Protein AF-H2Z6I9-F1 (afdb_monomer_lite)

Foldseek 3Di:
DPDDQLLPDFDFQAFQAPPDGDTDRDLVVLLVVLVVVLVVQVVVCVVPPPQKGAGRGPLGGDIDNDSLQNSLLSLVLSVLSRQQSSLVSLCVVVVNDADPDDAPQSVDDRDPAFDAAQAVPGGDTHSHLVVSLVVLLCCLQVFDWDADPVRQIARAGRRPPDPDFDDDPNDTHHHRDSVVSSVVSCVVSVDFNHANNGRSDTHNDSD

InterPro domains:
  IPR013087 Zinc finger C2H2-type [PS00028] (55-77)
  IPR013087 Zinc finger C2H2-type [PS00028] (117-139)
  IPR013087 Zinc finger C2H2-type [PS50157] (53-85)
  IPR013087 Zinc finger C2H2-type [SM00355] (13-37)
  IPR013087 Zinc finger C2H2-type [SM00355] (53-77)
  IPR013087 Zinc finger C2H2-type [SM00355] (115-139)
  IPR013087 Zinc finger C2H2-type [SM00355] (155-188)
  IPR036236 Zinc finger C2H2 superfamily [SSF57667] (179-205)
  IPR051574 Zinc finger E-box-binding homeobox [PTHR24391] (54-204)

pLDDT: mean 90.13, std 9.56, range [42.16, 98.44]

Organism: Ciona savignyi (NCBI:txid51511)

Radius of gyration: 20.16 Å; chains: 1; bounding box: 50×42×64 Å

Secondary structure (DSSP, 8-state):
-PPPPGGGSPP-EE--BTT---EES-HHHHHHHHHHHHHHHHHHHHHHSTT-EE--BTT---EESSHHHHHHHHHHHHHHHHHHHHHHHHHHHHT-----S-S-TT------S-EE--BTT---EESSHHHHHHHHHHHHHHPPPEE-TTS-EE----BTT----EESSS-EE--SSHHHHHHHHHHHH----EE-TTT--EESS--

Structure (mmCIF, N/CA/C/O backbone):
data_AF-H2Z6I9-F1
#
_entry.id   AF-H2Z6I9-F1
#
loop_
_atom_site.group_PDB
_atom_site.id
_atom_site.type_symbol
_atom_site.label_atom_id
_atom_site.label_alt_id
_atom_site.label_comp_id
_atom_site.label_asym_id
_atom_site.label_entity_id
_atom_site.label_seq_id
_atom_site.pdbx_PDB_ins_code
_atom_site.Cartn_x
_atom_site.Cartn_y
_atom_site.Cartn_z
_atom_site.occupancy
_atom_site.B_iso_or_equiv
_atom_site.auth_seq_id
_atom_site.auth_comp_id
_atom_site.auth_asym_id
_atom_site.auth_atom_id
_atom_site.pdbx_PDB_model_num
ATOM 1 N N . MET A 1 1 ? -0.478 24.095 -17.038 1.00 42.16 1 MET A N 1
ATOM 2 C CA . MET A 1 1 ? 0.026 23.801 -15.675 1.00 42.16 1 MET A CA 1
ATOM 3 C C . MET A 1 1 ? 0.269 22.293 -15.575 1.00 42.16 1 MET A C 1
ATOM 5 O O . MET A 1 1 ? -0.667 21.543 -15.824 1.00 42.16 1 MET A O 1
ATOM 9 N N . LYS A 1 2 ? 1.500 21.812 -15.334 1.00 47.19 2 LYS A N 1
ATOM 10 C CA . LYS A 1 2 ? 1.760 20.361 -15.206 1.00 47.19 2 LYS A CA 1
ATOM 11 C C . LYS A 1 2 ? 1.063 19.849 -13.939 1.00 47.19 2 LYS A C 1
ATOM 13 O O . LYS A 1 2 ? 1.329 20.373 -12.860 1.00 47.19 2 LYS A O 1
ATOM 18 N N . ARG A 1 3 ? 0.164 18.866 -14.064 1.00 61.22 3 ARG A N 1
ATOM 19 C CA . ARG A 1 3 ? -0.509 18.252 -12.909 1.00 61.22 3 ARG A CA 1
ATOM 20 C C . ARG A 1 3 ? 0.550 17.584 -12.026 1.00 61.22 3 ARG A C 1
ATOM 22 O O . ARG A 1 3 ? 1.270 16.704 -12.495 1.00 61.22 3 ARG A O 1
ATOM 29 N N . LYS A 1 4 ? 0.689 18.031 -10.774 1.00 64.56 4 LYS A N 1
ATOM 30 C CA . LYS A 1 4 ? 1.566 17.377 -9.791 1.00 64.56 4 LYS A CA 1
ATOM 31 C C . LYS A 1 4 ? 0.975 16.008 -9.454 1.00 64.56 4 LYS A C 1
ATOM 33 O O . LYS A 1 4 ? -0.231 15.897 -9.262 1.00 64.56 4 LYS A O 1
ATOM 38 N N . CYS A 1 5 ? 1.813 14.974 -9.389 1.00 83.38 5 CYS A N 1
ATOM 39 C CA . CYS A 1 5 ? 1.368 13.645 -8.973 1.00 83.38 5 CYS A CA 1
ATOM 40 C C . CYS A 1 5 ? 0.731 13.729 -7.578 1.00 83.38 5 CYS A C 1
ATOM 42 O O . CYS A 1 5 ? 1.340 14.278 -6.660 1.00 83.38 5 CYS A O 1
ATOM 44 N N . VAL A 1 6 ? -0.470 13.165 -7.416 1.00 87.00 6 VAL A N 1
ATOM 45 C CA . VAL A 1 6 ? -1.218 13.180 -6.144 1.00 87.00 6 VAL A CA 1
ATOM 46 C C . VAL A 1 6 ? -0.429 12.590 -4.975 1.00 87.00 6 VAL A C 1
ATOM 48 O O . VAL A 1 6 ? -0.589 13.032 -3.845 1.00 87.00 6 VAL A O 1
ATOM 51 N N . LYS 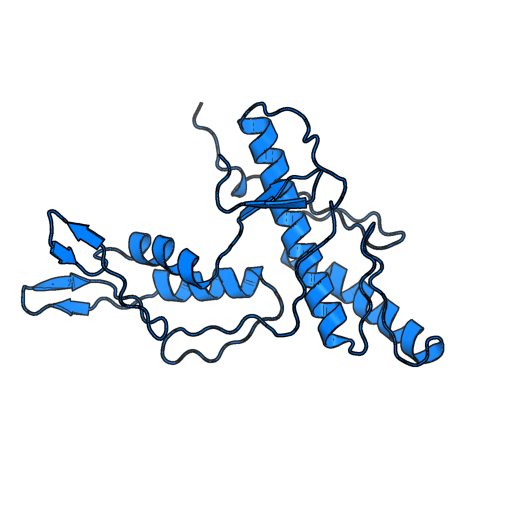A 1 7 ? 0.490 11.658 -5.251 1.00 86.00 7 LYS A N 1
ATOM 52 C CA . LYS A 1 7 ? 1.358 11.039 -4.241 1.00 86.00 7 LYS A CA 1
ATOM 53 C C . LYS A 1 7 ? 2.425 11.984 -3.669 1.00 86.00 7 LYS A C 1
ATOM 55 O O . LYS A 1 7 ? 3.031 11.644 -2.666 1.00 86.00 7 LYS A O 1
ATOM 60 N N . PHE A 1 8 ? 2.663 13.140 -4.297 1.00 88.38 8 PHE A N 1
ATOM 61 C CA . PHE A 1 8 ? 3.563 14.184 -3.784 1.00 88.38 8 PHE A CA 1
ATOM 62 C C . PHE A 1 8 ? 2.830 15.280 -3.005 1.00 88.38 8 PHE A C 1
ATOM 64 O O . PHE A 1 8 ? 3.449 16.261 -2.599 1.00 88.38 8 PHE A O 1
ATOM 71 N N . GLN A 1 9 ? 1.510 15.174 -2.850 1.00 91.62 9 GLN A N 1
ATOM 72 C CA . GLN A 1 9 ? 0.769 16.091 -1.994 1.00 91.62 9 GLN A CA 1
ATOM 73 C C . GLN A 1 9 ? 0.904 15.661 -0.531 1.00 91.62 9 GLN A C 1
ATOM 75 O O . GLN A 1 9 ? 1.034 14.470 -0.250 1.00 91.62 9 GLN A O 1
ATOM 80 N N . ALA A 1 10 ? 0.849 16.634 0.383 1.00 93.94 10 ALA A N 1
ATOM 81 C CA . ALA A 1 10 ? 0.884 16.378 1.819 1.00 93.94 10 ALA A CA 1
ATOM 82 C C . ALA A 1 10 ? -0.207 15.373 2.218 1.00 93.94 10 ALA A C 1
ATOM 84 O O . ALA A 1 10 ? -1.331 15.420 1.696 1.00 93.94 10 ALA A O 1
ATOM 85 N N . LEU A 1 11 ? 0.129 14.447 3.114 1.00 96.44 11 LEU A N 1
ATOM 86 C CA . LEU A 1 11 ? -0.824 13.458 3.597 1.00 96.44 11 LEU A CA 1
ATOM 87 C C . LEU A 1 11 ? -1.784 14.094 4.607 1.00 96.44 11 LEU A C 1
ATOM 89 O O . LEU A 1 11 ? -1.429 15.018 5.334 1.00 96.44 11 LEU A O 1
ATOM 93 N N . LYS A 1 12 ? -3.018 13.587 4.641 1.00 97.56 12 LYS A N 1
ATOM 94 C CA . LYS A 1 12 ? -3.976 13.838 5.722 1.00 97.56 12 LYS A CA 1
ATOM 95 C C . LYS A 1 12 ? -4.554 12.504 6.173 1.00 97.56 12 LYS A C 1
ATOM 97 O O . LYS A 1 12 ? -5.552 12.024 5.635 1.00 97.56 12 LYS A O 1
ATOM 102 N N . LEU A 1 13 ? -3.872 11.885 7.126 1.00 98.19 13 LEU A N 1
ATOM 103 C CA . LEU A 1 13 ? -4.149 10.553 7.645 1.00 98.19 13 LEU A CA 1
ATOM 104 C C . LEU A 1 13 ? -5.040 10.676 8.877 1.00 98.19 13 LEU A C 1
ATOM 106 O O . LEU A 1 13 ? -4.569 10.884 9.993 1.00 98.19 13 LEU A O 1
ATOM 110 N N . ARG A 1 14 ? -6.355 10.610 8.661 1.00 98.00 14 ARG A N 1
ATOM 111 C CA . ARG A 1 14 ? -7.339 10.649 9.744 1.00 98.00 14 ARG A CA 1
ATOM 112 C C . ARG A 1 14 ? -7.444 9.275 10.396 1.00 98.00 14 ARG A C 1
ATOM 114 O O . ARG A 1 14 ? -7.814 8.313 9.728 1.00 98.00 14 ARG A O 1
ATOM 121 N N . CYS A 1 15 ? -7.175 9.209 11.695 1.00 98.25 15 CYS A N 1
ATOM 122 C CA . CYS A 1 15 ? -7.478 8.026 12.484 1.00 98.25 15 CYS A CA 1
ATOM 123 C C . CYS A 1 15 ? -8.998 7.886 12.639 1.00 98.25 15 CYS A C 1
ATOM 125 O O . CYS A 1 15 ? -9.696 8.869 12.895 1.00 98.25 15 CYS A O 1
ATOM 127 N N . GLU A 1 16 ? -9.507 6.668 12.472 1.00 97.25 16 GLU A N 1
ATOM 128 C CA . GLU A 1 16 ? -10.919 6.346 12.708 1.00 97.25 16 GLU A CA 1
ATOM 129 C C . GLU A 1 16 ? -11.083 5.286 13.800 1.00 97.25 16 GLU A C 1
ATOM 131 O O . GLU A 1 16 ? -12.113 4.620 13.874 1.00 97.25 16 GLU A O 1
ATOM 136 N N . TRP A 1 17 ? -10.064 5.113 14.642 1.00 97.44 17 TRP A N 1
ATOM 137 C CA . TRP A 1 17 ? -10.195 4.343 15.871 1.00 97.44 17 TRP A CA 1
ATOM 138 C C . TRP A 1 17 ? -11.194 5.023 16.815 1.00 97.44 17 TRP A C 1
ATOM 140 O O . TRP A 1 17 ? -11.260 6.254 16.876 1.00 97.44 17 TRP A O 1
ATOM 150 N N . GLU A 1 18 ? -11.962 4.230 17.556 1.00 94.88 18 GLU A N 1
ATOM 151 C CA . GLU A 1 18 ? -12.984 4.690 18.496 1.00 94.88 18 GLU A CA 1
ATOM 152 C C . GLU A 1 18 ? -12.487 5.839 19.397 1.00 94.88 18 GLU A C 1
ATOM 154 O O . GLU A 1 18 ? -11.427 5.772 20.025 1.00 94.88 18 GLU A O 1
ATOM 159 N N . HIS A 1 19 ? -13.260 6.931 19.413 1.00 94.06 19 HIS A N 1
ATOM 160 C CA . HIS A 1 19 ? -12.977 8.182 20.131 1.00 94.06 19 HIS A CA 1
ATOM 161 C C . HIS A 1 19 ? -11.648 8.882 19.779 1.00 94.06 19 HIS A C 1
ATOM 163 O O . HIS A 1 19 ? -11.248 9.821 20.468 1.00 94.06 19 HIS A O 1
ATOM 169 N N . CYS A 1 20 ? -10.972 8.493 18.697 1.00 97.69 20 CYS A N 1
ATOM 170 C CA . CYS A 1 20 ? -9.771 9.167 18.225 1.00 97.69 20 CYS A CA 1
ATOM 171 C C . CYS A 1 20 ? -10.105 10.277 17.216 1.00 97.69 20 CYS A C 1
ATOM 173 O O . CYS A 1 20 ? -10.905 10.093 16.300 1.00 97.69 20 CYS A O 1
ATOM 175 N N . GLN A 1 21 ? -9.472 11.443 17.370 1.00 96.69 21 GLN A N 1
ATOM 176 C CA . GLN A 1 21 ? -9.635 12.599 16.473 1.00 96.69 21 GLN A CA 1
ATOM 177 C C . GLN A 1 21 ? -8.325 13.009 15.786 1.00 96.69 21 GLN A C 1
ATOM 179 O O . GLN A 1 21 ? -8.263 14.047 15.128 1.00 96.69 21 GLN A O 1
ATOM 184 N N . SER A 1 22 ? -7.269 12.211 15.941 1.00 98.19 22 SER A N 1
ATOM 185 C CA . SER A 1 22 ? -5.947 12.535 15.422 1.00 98.19 22 SER A CA 1
ATOM 186 C C . SER A 1 22 ? -5.929 12.535 13.890 1.00 98.19 22 SER A C 1
ATOM 188 O O . SER A 1 22 ? -6.483 11.649 13.232 1.00 98.19 22 SER A O 1
ATOM 190 N N . ILE A 1 23 ? -5.260 13.539 13.326 1.00 98.38 23 ILE A N 1
ATOM 191 C CA . ILE A 1 23 ? -4.946 13.640 11.903 1.00 98.38 23 ILE A CA 1
ATOM 192 C C . ILE A 1 23 ? -3.443 13.870 11.808 1.00 98.38 23 ILE A C 1
ATOM 194 O O . ILE A 1 23 ? -2.945 14.838 12.379 1.00 98.38 23 ILE A O 1
ATOM 198 N N . LEU A 1 24 ? -2.740 12.983 11.110 1.00 98.38 24 LEU A N 1
ATOM 199 C CA . LEU A 1 24 ? -1.289 13.049 10.922 1.00 98.38 24 LEU A CA 1
ATOM 200 C C . LEU A 1 24 ? -0.944 13.232 9.441 1.00 98.38 24 LEU A C 1
ATOM 202 O O . LEU A 1 24 ? -1.755 12.932 8.563 1.00 98.38 24 LEU A O 1
ATOM 206 N N . ASP A 1 25 ? 0.249 13.737 9.156 1.00 97.19 25 ASP A N 1
ATOM 207 C CA . ASP A 1 25 ? 0.755 13.995 7.803 1.00 97.19 25 ASP A CA 1
ATOM 208 C C . ASP A 1 25 ? 2.015 13.181 7.451 1.00 97.19 25 ASP A C 1
ATOM 210 O O . ASP A 1 25 ? 2.453 13.201 6.299 1.00 97.19 25 ASP A O 1
ATOM 214 N N . ASP A 1 26 ? 2.529 12.398 8.402 1.00 96.38 26 ASP A N 1
ATOM 215 C CA . ASP A 1 26 ? 3.619 11.440 8.227 1.00 96.38 26 ASP A CA 1
ATOM 216 C C . ASP A 1 26 ? 3.148 9.996 8.466 1.00 96.38 26 ASP A C 1
ATOM 218 O O . ASP A 1 26 ? 2.338 9.726 9.355 1.00 96.38 26 ASP A O 1
ATOM 222 N N . LEU A 1 27 ? 3.659 9.052 7.667 1.00 95.81 27 LEU A N 1
ATOM 223 C CA . LEU A 1 27 ? 3.282 7.639 7.777 1.00 95.81 27 LEU A CA 1
ATOM 224 C C . LEU A 1 27 ? 3.915 6.947 8.978 1.00 95.81 27 LEU A C 1
ATOM 226 O O . LEU A 1 27 ? 3.235 6.144 9.609 1.00 95.81 27 LEU A O 1
ATOM 230 N N . GLY A 1 28 ? 5.176 7.247 9.296 1.00 97.00 28 GLY A N 1
ATOM 231 C CA . GLY A 1 28 ? 5.866 6.654 10.440 1.00 97.00 28 GLY A CA 1
ATOM 232 C C . GLY A 1 28 ? 5.157 7.017 11.740 1.00 97.00 28 GLY A C 1
ATOM 233 O O . GLY A 1 28 ? 4.693 6.135 12.460 1.00 97.00 28 GLY A O 1
ATOM 234 N N . SER A 1 29 ? 4.932 8.316 11.960 1.00 98.06 29 SER A N 1
ATOM 235 C CA . SER A 1 29 ? 4.162 8.810 13.107 1.00 98.06 29 SER A CA 1
ATOM 236 C C . SER A 1 29 ? 2.734 8.257 13.140 1.00 98.06 29 SER A C 1
ATOM 238 O O . SER A 1 29 ? 2.184 8.020 14.215 1.00 98.06 29 SER A O 1
ATOM 240 N N . PHE A 1 30 ? 2.105 8.034 11.979 1.00 98.44 30 PHE A N 1
ATOM 241 C CA . PHE A 1 30 ? 0.773 7.431 11.933 1.00 98.44 30 PHE A CA 1
ATOM 242 C C . PHE A 1 30 ? 0.790 5.963 12.365 1.00 98.44 30 PHE A C 1
ATOM 244 O O . PHE A 1 30 ? -0.049 5.575 13.172 1.00 98.44 30 PHE A O 1
ATOM 251 N N . TYR A 1 31 ? 1.742 5.155 11.894 1.00 98.25 31 TYR A N 1
ATOM 252 C CA . TYR A 1 31 ? 1.865 3.760 12.323 1.00 98.25 31 TYR A CA 1
ATOM 253 C C . TYR A 1 31 ? 2.203 3.645 13.815 1.00 98.25 31 TYR A C 1
ATOM 255 O O . TYR A 1 31 ? 1.556 2.865 14.510 1.00 98.25 31 TYR A O 1
ATOM 263 N N . GLU A 1 32 ? 3.101 4.480 14.342 1.00 98.19 32 GLU A N 1
ATOM 264 C CA . GLU A 1 32 ? 3.376 4.562 15.786 1.00 98.19 32 GLU A CA 1
ATOM 265 C C . GLU A 1 32 ? 2.117 4.924 16.592 1.00 98.19 32 GLU A C 1
ATOM 267 O O . GLU A 1 32 ? 1.808 4.301 17.614 1.00 98.19 32 GLU A O 1
ATOM 272 N N . HIS A 1 33 ? 1.335 5.891 16.102 1.00 98.19 33 HIS A N 1
ATOM 273 C CA . HIS A 1 33 ? 0.051 6.255 16.696 1.00 98.19 33 HIS A CA 1
ATOM 274 C C . HIS A 1 33 ? -0.922 5.067 16.732 1.00 98.19 33 HIS A C 1
ATOM 276 O O . HIS A 1 33 ? -1.564 4.830 17.757 1.00 98.19 33 HIS A O 1
ATOM 282 N N . LEU A 1 34 ? -1.024 4.294 15.650 1.00 97.81 34 LEU A N 1
ATOM 283 C CA . LEU A 1 34 ? -1.864 3.097 15.601 1.00 97.81 34 LEU A CA 1
ATOM 284 C C . LEU A 1 34 ? -1.406 2.027 16.597 1.00 97.81 34 LEU A C 1
ATOM 286 O O . LEU A 1 34 ? -2.227 1.476 17.332 1.00 97.81 34 LEU A O 1
ATOM 290 N N . THR A 1 35 ? -0.102 1.795 16.699 1.00 97.19 35 THR A N 1
ATOM 291 C CA . THR A 1 35 ? 0.482 0.865 17.671 1.00 97.19 35 THR A CA 1
ATOM 292 C C . THR A 1 35 ? 0.131 1.244 19.115 1.00 97.19 35 THR A C 1
ATOM 294 O O . THR A 1 35 ? -0.138 0.370 19.940 1.00 97.19 35 THR A O 1
ATOM 297 N N . SER A 1 36 ? 0.028 2.540 19.428 1.00 96.75 36 SER A N 1
ATOM 298 C CA . SER A 1 36 ? -0.407 2.994 20.758 1.00 96.75 36 SER A CA 1
ATOM 299 C C . SER A 1 36 ? -1.847 2.579 21.105 1.00 96.75 36 SER A C 1
ATOM 301 O O . SER A 1 36 ? -2.138 2.250 22.259 1.00 96.75 36 SER A O 1
ATOM 303 N N . HIS A 1 37 ? -2.755 2.538 20.118 1.00 96.00 37 HIS A N 1
ATOM 304 C CA . HIS A 1 37 ? -4.121 2.041 20.324 1.00 96.00 37 HIS A CA 1
ATOM 305 C C . HIS A 1 37 ? -4.134 0.542 20.573 1.00 96.00 37 HIS A C 1
ATOM 307 O O . HIS A 1 37 ? -4.861 0.092 21.457 1.00 96.00 37 HIS A O 1
ATOM 313 N N . TYR A 1 38 ? -3.309 -0.208 19.841 1.00 94.94 38 TYR A N 1
ATOM 314 C CA . TYR A 1 38 ? -3.154 -1.644 20.046 1.00 94.94 38 TYR A CA 1
ATOM 315 C C . TYR A 1 38 ? -2.734 -1.965 21.485 1.00 94.94 38 TYR A C 1
ATOM 317 O O . TYR A 1 38 ? -3.464 -2.678 22.166 1.00 94.94 38 TYR A O 1
ATOM 325 N N . TYR A 1 39 ? -1.639 -1.381 21.984 1.00 93.00 39 TYR A N 1
ATOM 326 C CA . TYR A 1 39 ? -1.151 -1.683 23.336 1.00 93.00 39 TYR A CA 1
ATOM 327 C C . TYR A 1 39 ? -2.154 -1.308 24.428 1.00 93.00 39 TYR A C 1
ATOM 329 O O . TYR A 1 39 ? -2.348 -2.055 25.386 1.00 93.00 39 TYR A O 1
ATOM 337 N N . ARG A 1 40 ? -2.843 -0.171 24.271 1.00 91.19 40 ARG A N 1
ATOM 338 C CA . ARG A 1 40 ? -3.888 0.241 25.214 1.00 91.19 40 ARG A CA 1
ATOM 339 C C . ARG A 1 40 ? -5.099 -0.693 25.178 1.00 91.19 40 ARG A C 1
ATOM 341 O O . ARG A 1 40 ? -5.679 -0.965 26.221 1.00 91.19 40 ARG A O 1
ATOM 348 N N . HIS A 1 41 ? -5.484 -1.178 23.999 1.00 88.75 41 HIS A N 1
ATOM 349 C CA . HIS A 1 41 ? -6.612 -2.093 23.840 1.00 88.75 41 HIS A CA 1
ATOM 350 C C . HIS A 1 41 ? -6.290 -3.512 24.325 1.00 88.75 41 HIS A C 1
ATOM 352 O O . HIS A 1 41 ? -7.109 -4.116 25.010 1.00 88.75 41 HIS A O 1
ATOM 358 N N . GLU A 1 42 ? -5.102 -4.032 24.009 1.00 82.06 42 GLU A N 1
ATOM 359 C CA . GLU A 1 42 ? -4.637 -5.344 24.467 1.00 82.06 42 GLU A CA 1
ATOM 360 C C . GLU A 1 42 ? -4.574 -5.406 25.996 1.00 82.06 42 GLU A C 1
ATOM 362 O O . GLU A 1 42 ? -5.131 -6.336 26.575 1.00 82.06 42 GLU A O 1
ATOM 367 N N . GLY A 1 43 ? -4.006 -4.379 26.646 1.00 77.62 43 GLY A N 1
ATOM 368 C CA . GLY A 1 43 ? -3.947 -4.306 28.109 1.00 77.62 43 GLY A CA 1
ATOM 369 C C . GLY A 1 43 ? -5.325 -4.355 28.782 1.00 77.62 43 GLY A C 1
ATOM 370 O O . GLY A 1 43 ? -5.484 -4.998 29.812 1.00 77.62 43 GLY A O 1
ATOM 371 N N . ILE A 1 44 ? -6.349 -3.748 28.170 1.00 71.69 44 ILE A N 1
ATOM 372 C CA . ILE A 1 44 ? -7.734 -3.807 28.671 1.00 71.69 44 ILE A CA 1
ATOM 373 C C . ILE A 1 44 ? -8.363 -5.183 28.398 1.00 71.69 44 ILE A C 1
ATOM 375 O O . ILE A 1 44 ? -9.075 -5.743 29.233 1.00 71.69 44 ILE A O 1
ATOM 379 N N . ALA A 1 45 ? -8.130 -5.751 27.216 1.00 69.38 45 ALA A N 1
ATOM 380 C CA . ALA A 1 45 ? -8.765 -6.996 26.801 1.00 69.38 45 ALA A CA 1
ATOM 381 C C . ALA A 1 45 ? -8.310 -8.209 27.622 1.00 69.38 45 ALA A C 1
ATOM 383 O O . ALA A 1 45 ? -9.142 -9.082 27.902 1.00 69.38 45 ALA A O 1
ATOM 384 N N . THR A 1 46 ? -7.039 -8.240 28.044 1.00 62.72 46 THR A N 1
ATOM 385 C CA . THR A 1 46 ? -6.495 -9.270 28.944 1.00 62.72 46 THR A CA 1
ATOM 386 C C . THR A 1 46 ? -7.177 -9.294 30.310 1.00 62.72 46 THR A C 1
ATOM 388 O O . THR A 1 46 ? -7.201 -10.340 30.950 1.00 62.72 46 THR A O 1
ATOM 391 N N . GLU A 1 47 ? -7.776 -8.181 30.740 1.00 62.12 47 GLU A N 1
ATOM 392 C CA . GLU A 1 47 ? -8.467 -8.081 32.029 1.00 62.12 47 GLU A CA 1
ATOM 393 C C . GLU A 1 47 ? -9.953 -8.486 31.948 1.00 62.12 47 GLU A C 1
ATOM 395 O O . GLU A 1 47 ? -10.506 -8.957 32.940 1.00 62.12 47 GLU A O 1
ATOM 400 N N . VAL A 1 48 ? -10.613 -8.329 30.787 1.00 60.94 48 VAL A N 1
ATOM 401 C CA . VAL A 1 48 ? -12.095 -8.321 30.709 1.00 60.94 48 VAL A CA 1
ATOM 402 C C . VAL A 1 48 ? -12.713 -9.364 29.763 1.00 60.94 48 VAL A C 1
ATOM 404 O O . VAL A 1 48 ? -13.823 -9.828 30.012 1.00 60.94 48 VAL A O 1
ATOM 407 N N . THR A 1 49 ? -12.055 -9.747 28.663 1.00 58.84 49 THR A N 1
ATOM 408 C CA . THR A 1 49 ? -12.765 -10.326 27.488 1.00 58.84 49 THR A CA 1
ATOM 409 C C . THR A 1 49 ? -12.484 -11.799 27.185 1.00 58.84 49 THR A C 1
ATOM 411 O O . THR A 1 49 ? -12.890 -12.303 26.139 1.00 58.84 49 THR A O 1
ATOM 414 N N . GLY A 1 50 ? -11.789 -12.522 28.068 1.00 61.38 50 GLY A N 1
ATOM 415 C CA . GLY A 1 50 ? -11.502 -13.946 27.845 1.00 61.38 50 GLY A CA 1
ATOM 416 C C . GLY A 1 50 ? -10.641 -14.227 26.601 1.00 61.38 50 GLY A C 1
ATOM 417 O O . GLY A 1 50 ? -10.689 -15.332 26.067 1.00 61.38 50 GLY A O 1
ATOM 418 N N . GLY A 1 51 ? -9.866 -13.239 26.132 1.00 71.69 51 GLY A N 1
ATOM 419 C CA . GLY A 1 51 ? -8.851 -13.400 25.083 1.00 71.69 51 GLY A CA 1
ATOM 420 C C . GLY A 1 51 ? -9.266 -13.027 23.653 1.00 71.69 51 GLY A C 1
ATOM 421 O O . GLY A 1 51 ? -8.452 -13.184 22.745 1.00 71.69 51 GLY A O 1
ATOM 422 N N . GLN A 1 52 ? -10.487 -12.527 23.418 1.00 84.69 52 GLN A N 1
ATOM 423 C CA . GLN A 1 52 ? -10.888 -12.021 22.095 1.00 84.69 52 GLN A CA 1
ATOM 424 C C . GLN A 1 52 ? -10.658 -10.510 21.960 1.00 84.69 52 GLN A C 1
ATOM 426 O O . GLN A 1 52 ? -11.057 -9.717 22.806 1.00 84.69 52 GLN A O 1
ATOM 431 N N . LEU A 1 53 ? -10.055 -10.103 20.846 1.00 88.62 53 LEU A N 1
ATOM 432 C CA . LEU A 1 53 ? -9.669 -8.731 20.538 1.00 88.62 53 LEU A CA 1
ATOM 433 C C . LEU A 1 53 ? -10.461 -8.215 19.330 1.00 88.62 53 LEU A C 1
ATOM 435 O O . LEU A 1 53 ? -10.163 -8.564 18.189 1.00 88.62 53 LEU A O 1
ATOM 439 N N . ALA A 1 54 ? -11.469 -7.374 19.566 1.00 92.31 54 ALA A N 1
ATOM 440 C CA . ALA A 1 54 ? -12.225 -6.724 18.495 1.00 92.31 54 ALA A CA 1
ATOM 441 C C . ALA A 1 54 ? -11.482 -5.498 17.941 1.00 92.31 54 ALA A C 1
ATOM 443 O O . ALA A 1 54 ? -10.953 -4.690 18.705 1.00 92.31 54 ALA A O 1
ATOM 444 N N . CYS A 1 55 ? -11.482 -5.319 16.619 1.00 94.12 55 CYS A N 1
ATOM 445 C CA . CYS A 1 55 ? -11.052 -4.060 16.017 1.00 94.12 55 CYS A CA 1
ATOM 446 C C . CYS A 1 55 ? -12.040 -2.939 16.382 1.00 94.12 55 CYS A C 1
ATOM 448 O O . CYS A 1 55 ? -13.253 -3.132 16.330 1.00 94.12 55 CYS A O 1
ATOM 450 N N . LYS A 1 56 ? -11.522 -1.760 16.750 1.00 95.50 56 LYS A N 1
ATOM 451 C CA . LYS A 1 56 ? -12.323 -0.566 17.085 1.00 95.50 56 LYS A CA 1
ATOM 452 C C . LYS A 1 56 ? -12.262 0.512 16.005 1.00 95.50 56 LYS A C 1
ATOM 454 O O . LYS A 1 56 ? -12.568 1.674 16.263 1.00 95.50 56 LYS A O 1
ATOM 459 N N . TRP A 1 57 ? -11.812 0.154 14.806 1.00 96.88 57 TRP A N 1
ATOM 460 C CA . TRP A 1 57 ? -11.867 1.052 13.661 1.00 96.88 57 TRP A CA 1
ATOM 461 C C . TRP A 1 57 ? -13.321 1.245 13.227 1.00 96.88 57 TRP A C 1
ATOM 463 O O . TRP A 1 57 ? -14.088 0.284 13.189 1.00 96.88 57 TRP A O 1
ATOM 473 N N . ASN A 1 58 ? -13.705 2.474 12.886 1.00 94.81 58 ASN A N 1
ATOM 474 C CA . ASN A 1 58 ? -15.066 2.799 12.467 1.00 94.81 58 ASN A CA 1
ATOM 475 C C . ASN A 1 58 ? -15.551 1.852 11.353 1.00 94.81 58 ASN A C 1
ATOM 477 O O . ASN A 1 58 ? -14.839 1.651 10.371 1.00 94.81 58 ASN A O 1
ATOM 481 N N . GLU A 1 59 ? -16.757 1.296 11.487 1.00 91.69 59 GLU A N 1
ATOM 482 C CA . GLU A 1 59 ? -17.360 0.345 10.529 1.00 91.69 59 GLU A CA 1
ATOM 483 C C . GLU A 1 59 ? -16.560 -0.958 10.297 1.00 91.69 59 GLU A C 1
ATOM 485 O O . GLU A 1 59 ? -16.837 -1.689 9.346 1.00 91.69 59 GLU A O 1
ATOM 490 N N . CYS A 1 60 ? -15.585 -1.284 11.153 1.00 93.50 60 CYS A N 1
ATOM 491 C CA . CYS A 1 60 ? -14.908 -2.578 11.144 1.00 93.50 60 CYS A CA 1
ATOM 492 C C . CYS A 1 60 ? -15.490 -3.491 12.230 1.00 93.50 60 CYS A C 1
ATOM 494 O O . CYS A 1 60 ? -15.635 -3.090 13.381 1.00 93.50 60 CYS A O 1
ATOM 496 N N . THR A 1 61 ? -15.817 -4.730 11.866 1.00 91.69 61 THR A N 1
ATOM 497 C CA . THR A 1 61 ? -16.448 -5.717 12.764 1.00 91.69 61 THR A CA 1
ATOM 498 C C . THR A 1 61 ? -15.572 -6.945 13.017 1.00 91.69 61 THR A C 1
ATOM 500 O O . THR A 1 61 ? -16.028 -7.930 13.596 1.00 91.69 61 THR A O 1
ATOM 503 N N . VAL A 1 62 ? -14.312 -6.911 12.576 1.00 92.12 62 VAL A N 1
ATOM 504 C CA . VAL A 1 62 ? -13.404 -8.059 12.657 1.00 92.12 62 VAL A CA 1
ATOM 505 C C . VAL A 1 62 ? -12.933 -8.280 14.096 1.00 92.12 62 VAL A C 1
ATOM 507 O O . VAL A 1 62 ? -12.610 -7.335 14.820 1.00 92.12 62 VAL A O 1
ATOM 510 N N . MET A 1 63 ? -12.865 -9.549 14.496 1.00 91.75 63 MET A N 1
ATOM 511 C CA . MET A 1 63 ? -12.382 -9.993 15.802 1.00 91.75 63 MET A CA 1
ATOM 512 C C . MET A 1 63 ? -11.199 -10.943 15.643 1.00 91.75 63 MET A C 1
ATOM 514 O O . MET A 1 63 ? -11.116 -11.695 14.673 1.00 91.75 63 MET A O 1
ATOM 518 N N . PHE A 1 64 ? -10.303 -10.934 16.624 1.00 90.69 64 PHE A N 1
ATOM 519 C CA . PHE A 1 64 ? -9.076 -11.719 16.617 1.00 90.69 64 PHE A CA 1
ATOM 520 C C . PHE A 1 64 ? -8.914 -12.498 17.917 1.00 90.69 64 PHE A C 1
ATOM 522 O O . PHE A 1 64 ? -9.311 -12.047 18.985 1.00 90.69 64 PHE A O 1
ATOM 529 N N . THR A 1 65 ? -8.271 -13.657 17.829 1.00 86.44 65 THR A N 1
ATOM 530 C CA . THR A 1 65 ? -7.826 -14.450 18.988 1.00 86.44 65 THR A CA 1
ATOM 531 C C . THR A 1 65 ? -6.346 -14.238 19.311 1.00 86.44 65 THR A C 1
ATOM 533 O O . THR A 1 65 ? -5.839 -14.775 20.289 1.00 86.44 65 THR A O 1
ATOM 536 N N . ASN A 1 66 ? -5.635 -13.478 18.473 1.00 85.19 66 ASN A N 1
ATOM 537 C CA . ASN A 1 66 ? -4.205 -13.214 18.582 1.00 85.19 66 ASN A CA 1
ATOM 538 C C . ASN A 1 66 ? -3.943 -11.715 18.375 1.00 85.19 66 ASN A C 1
ATOM 540 O O . ASN A 1 66 ? -4.334 -11.157 17.344 1.00 85.19 66 ASN A O 1
ATOM 544 N N . GLY A 1 67 ? -3.253 -11.087 19.330 1.00 89.00 67 GLY A N 1
ATOM 545 C CA . GLY A 1 67 ? -2.885 -9.672 19.286 1.00 89.00 67 GLY A CA 1
ATOM 546 C C . GLY A 1 67 ? -2.055 -9.287 18.061 1.00 89.00 67 GLY A C 1
ATOM 547 O O . GLY A 1 67 ? -2.357 -8.286 17.413 1.00 89.00 67 GLY A O 1
ATOM 548 N N . ALA A 1 68 ? -1.120 -10.136 17.629 1.00 89.62 68 ALA A N 1
ATOM 549 C CA . ALA A 1 68 ? -0.319 -9.882 16.429 1.00 89.62 68 ALA A CA 1
ATOM 550 C C . ALA A 1 68 ? -1.185 -9.756 15.159 1.00 89.62 68 ALA A C 1
ATOM 552 O O . ALA A 1 68 ? -0.895 -8.948 14.275 1.00 89.62 68 ALA A O 1
ATOM 553 N N . ASN A 1 69 ? -2.289 -10.509 15.076 1.00 91.44 69 ASN A N 1
ATOM 554 C CA . ASN A 1 69 ? -3.221 -10.407 13.952 1.00 91.44 69 ASN A CA 1
ATOM 555 C C . ASN A 1 69 ? -4.026 -9.102 14.003 1.00 91.44 69 ASN A C 1
ATOM 557 O O . ASN A 1 69 ? -4.213 -8.479 12.958 1.00 91.44 69 ASN A O 1
ATOM 561 N N . LEU A 1 70 ? -4.444 -8.655 15.196 1.00 93.06 70 LEU A N 1
ATOM 562 C CA . LEU A 1 70 ? -5.087 -7.348 15.364 1.00 93.06 70 LEU A CA 1
ATOM 563 C C . LEU A 1 70 ? -4.132 -6.209 14.982 1.00 93.06 70 LEU A C 1
ATOM 565 O O . LEU A 1 70 ? -4.533 -5.303 14.254 1.00 93.06 70 LEU A O 1
ATOM 569 N N . LEU A 1 71 ? -2.880 -6.248 15.442 1.00 94.31 71 LEU A N 1
ATOM 570 C CA . LEU A 1 71 ? -1.902 -5.198 15.151 1.00 94.31 71 LEU A CA 1
ATOM 571 C C . LEU A 1 71 ? -1.648 -5.077 13.642 1.00 94.31 71 LEU A C 1
ATOM 573 O O . LEU A 1 71 ? -1.729 -3.988 13.077 1.00 94.31 71 LEU A O 1
ATOM 577 N N . ARG A 1 72 ? -1.444 -6.205 12.957 1.00 95.38 72 ARG A N 1
ATOM 578 C CA . ARG A 1 72 ? -1.289 -6.234 11.497 1.00 95.38 72 ARG A CA 1
ATOM 579 C C . ARG A 1 72 ? -2.535 -5.765 10.749 1.00 95.38 72 ARG A C 1
ATOM 581 O O . ARG A 1 72 ? -2.432 -5.027 9.770 1.00 95.38 72 ARG A O 1
ATOM 588 N N . HIS A 1 73 ? -3.720 -6.150 11.214 1.00 95.50 73 HIS A N 1
ATOM 589 C CA . HIS A 1 73 ? -4.978 -5.636 10.678 1.00 95.50 73 HIS A CA 1
ATOM 590 C C . HIS A 1 73 ? -5.077 -4.108 10.830 1.00 95.50 73 HIS A C 1
ATOM 592 O O . HIS A 1 73 ? -5.445 -3.409 9.884 1.00 95.50 73 HIS A O 1
ATOM 598 N N . LEU A 1 74 ? -4.672 -3.573 11.983 1.00 95.94 74 LEU A N 1
ATOM 599 C CA . LEU A 1 74 ? -4.648 -2.139 12.240 1.00 95.94 74 LEU A CA 1
ATOM 600 C C . LEU A 1 74 ? -3.648 -1.404 11.332 1.00 95.94 74 LEU A C 1
ATOM 602 O O . LEU A 1 74 ? -3.985 -0.361 10.773 1.00 95.94 74 LEU A O 1
ATOM 606 N N . TYR A 1 75 ? -2.464 -1.969 11.086 1.00 97.44 75 TYR A N 1
ATOM 607 C CA . TYR A 1 75 ? -1.532 -1.423 10.095 1.00 97.44 75 TYR A CA 1
ATOM 608 C C . TYR A 1 75 ? -2.137 -1.360 8.692 1.00 97.44 75 TYR A C 1
ATOM 610 O O . TYR A 1 75 ? -1.914 -0.393 7.960 1.00 97.44 75 TYR A O 1
ATOM 618 N N . PHE A 1 76 ? -2.976 -2.321 8.313 1.00 96.94 76 PHE A N 1
ATOM 619 C CA . PHE A 1 76 ? -3.652 -2.246 7.024 1.00 96.94 76 PHE A CA 1
ATOM 620 C C . PHE A 1 76 ? -4.733 -1.160 6.973 1.00 96.94 76 PHE A C 1
ATOM 622 O O . PHE A 1 76 ? -4.900 -0.537 5.925 1.00 96.94 76 PHE A O 1
ATOM 629 N N . HIS A 1 77 ? -5.406 -0.834 8.081 1.00 97.44 77 HIS A N 1
ATOM 630 C CA . HIS A 1 77 ? -6.211 0.395 8.153 1.00 97.44 77 HIS A CA 1
ATOM 631 C C . HIS A 1 77 ? -5.354 1.655 7.964 1.00 97.44 77 HIS A C 1
ATOM 633 O O . HIS A 1 77 ? -5.795 2.610 7.313 1.00 97.44 77 HIS A O 1
ATOM 639 N N . GLY A 1 78 ? -4.114 1.640 8.461 1.00 97.50 78 GLY A N 1
ATOM 640 C CA . GLY A 1 78 ? -3.120 2.682 8.210 1.00 97.50 78 GLY A CA 1
ATOM 641 C C . GLY A 1 78 ? -2.855 2.887 6.715 1.00 97.50 78 GLY A C 1
ATOM 642 O O . GLY A 1 78 ? -3.094 3.968 6.161 1.00 97.50 78 GLY A O 1
ATOM 643 N N . TYR A 1 79 ? -2.478 1.803 6.038 1.00 97.31 79 TYR A N 1
ATOM 644 C CA . TYR A 1 79 ? -2.307 1.761 4.587 1.00 97.31 79 TYR A CA 1
ATOM 645 C C . TYR A 1 79 ? -3.573 2.205 3.837 1.00 97.31 79 TYR A C 1
ATOM 647 O O . TYR A 1 79 ? -3.511 3.056 2.945 1.00 97.31 79 TYR A O 1
ATOM 655 N N . HIS A 1 80 ? -4.738 1.676 4.222 1.00 97.44 80 HIS A N 1
ATOM 656 C CA . HIS A 1 80 ? -6.026 1.974 3.597 1.00 97.44 80 HIS A CA 1
ATOM 657 C C . HIS A 1 80 ? -6.392 3.452 3.704 1.00 97.44 80 HIS A C 1
ATOM 659 O O . HIS A 1 80 ? -6.867 4.051 2.742 1.00 97.44 80 HIS A O 1
ATOM 665 N N . THR A 1 81 ? -6.110 4.072 4.847 1.00 97.75 81 THR A N 1
ATOM 666 C CA . THR A 1 81 ? -6.294 5.512 5.063 1.00 97.75 81 THR A CA 1
ATOM 667 C C . THR A 1 81 ? -5.447 6.327 4.094 1.00 97.75 81 THR A C 1
ATOM 669 O O . THR A 1 81 ? -5.966 7.238 3.442 1.00 97.75 81 THR A O 1
ATOM 672 N N . LYS A 1 82 ? -4.173 5.959 3.918 1.00 97.44 82 LYS A N 1
ATOM 673 C CA . LYS A 1 82 ? -3.289 6.611 2.946 1.00 97.44 82 LYS A CA 1
ATOM 674 C C . LYS A 1 82 ? -3.823 6.491 1.520 1.00 97.44 82 LYS A C 1
ATOM 676 O O . LYS A 1 82 ? -3.894 7.488 0.800 1.00 97.44 82 LYS A O 1
ATOM 681 N N . VAL A 1 83 ? -4.218 5.293 1.092 1.00 96.88 83 VAL A N 1
ATOM 682 C CA . VAL A 1 83 ? -4.692 5.105 -0.287 1.00 96.88 83 VAL A CA 1
ATOM 683 C C . VAL A 1 83 ? -6.082 5.711 -0.515 1.00 96.88 83 VAL A C 1
ATOM 685 O O . VAL A 1 83 ? -6.343 6.173 -1.626 1.00 96.88 83 VAL A O 1
ATOM 688 N N . LYS A 1 84 ? -6.934 5.827 0.518 1.00 96.69 84 LYS A N 1
ATOM 689 C CA . LYS A 1 84 ? -8.179 6.623 0.482 1.00 96.69 84 LYS A CA 1
ATOM 690 C C . LYS A 1 84 ? -7.885 8.109 0.286 1.00 96.69 84 LYS A C 1
ATOM 692 O O . LYS A 1 84 ? -8.544 8.755 -0.526 1.00 96.69 84 LYS A O 1
ATOM 697 N N . TRP A 1 85 ? -6.877 8.648 0.975 1.00 97.38 85 TRP A N 1
ATOM 698 C CA . TRP A 1 85 ? -6.436 10.031 0.777 1.00 97.38 85 TRP A CA 1
ATOM 699 C C . TRP A 1 85 ? -5.950 10.270 -0.658 1.00 97.38 85 TRP A C 1
ATOM 701 O O . TRP A 1 85 ? -6.408 11.193 -1.333 1.00 97.38 85 TRP A O 1
ATOM 711 N N . TRP A 1 86 ? -5.092 9.391 -1.180 1.00 96.81 86 TRP A N 1
ATOM 712 C CA . TRP A 1 86 ? -4.645 9.477 -2.573 1.00 96.81 86 TRP A CA 1
ATOM 713 C C . TRP A 1 86 ? -5.784 9.298 -3.583 1.00 96.81 86 TRP A C 1
ATOM 715 O O . TRP A 1 86 ? -5.775 9.956 -4.625 1.00 96.81 86 TRP A O 1
ATOM 725 N N . GLY A 1 87 ? -6.771 8.450 -3.291 1.00 95.62 87 GLY A N 1
ATOM 726 C CA . GLY A 1 87 ? -7.967 8.294 -4.117 1.00 95.62 87 GLY A CA 1
ATOM 727 C C . GLY A 1 87 ? -8.870 9.527 -4.098 1.00 95.62 87 GLY A C 1
ATOM 728 O O . GLY A 1 87 ? -9.362 9.932 -5.146 1.00 95.62 87 GLY A O 1
ATOM 729 N N . TRP A 1 88 ? -9.022 10.193 -2.951 1.00 95.31 88 TRP A N 1
ATOM 730 C CA . TRP A 1 88 ? -9.731 11.472 -2.857 1.00 95.31 88 TRP A CA 1
ATOM 731 C C . TRP A 1 88 ? -9.066 12.558 -3.711 1.00 95.31 88 TRP A C 1
ATOM 733 O O . TRP A 1 88 ? -9.737 13.215 -4.507 1.00 95.31 88 TRP A O 1
ATOM 743 N N . LEU A 1 89 ? -7.737 12.689 -3.631 1.00 95.38 89 LEU A N 1
ATOM 744 C CA . LEU A 1 89 ? -6.979 13.616 -4.477 1.00 95.38 89 LEU A CA 1
ATOM 745 C C . LEU A 1 89 ? -7.125 13.293 -5.970 1.00 95.38 89 LEU A C 1
ATOM 747 O O . LEU A 1 89 ? -7.244 14.200 -6.792 1.00 95.38 89 LEU A O 1
ATOM 751 N N . ALA A 1 90 ? -7.135 12.006 -6.328 1.00 94.50 90 ALA A N 1
ATOM 752 C CA . ALA A 1 90 ? -7.370 11.572 -7.701 1.00 94.50 90 ALA A CA 1
ATOM 753 C C . ALA A 1 90 ? -8.785 11.924 -8.187 1.00 94.50 90 ALA A C 1
ATOM 755 O O . ALA A 1 90 ? -8.928 12.429 -9.298 1.00 94.50 90 ALA A O 1
ATOM 756 N N . HIS A 1 91 ? -9.808 11.728 -7.349 1.00 92.81 91 HIS A N 1
ATOM 757 C CA . HIS A 1 91 ? -11.186 12.129 -7.647 1.00 92.81 91 HIS A CA 1
ATOM 758 C C . HIS A 1 91 ? -11.290 13.626 -7.943 1.00 92.81 91 HIS A C 1
ATOM 760 O O . HIS A 1 91 ? -11.927 14.007 -8.924 1.00 92.81 91 HIS A O 1
ATOM 766 N N . GLN A 1 92 ? -10.625 14.467 -7.146 1.00 92.62 92 GLN A N 1
ATOM 767 C CA . GLN A 1 92 ? -10.573 15.910 -7.391 1.00 92.62 92 GLN A CA 1
ATOM 768 C C . GLN A 1 92 ? -9.845 16.252 -8.692 1.00 92.62 92 GLN A C 1
ATOM 770 O O . GLN A 1 92 ? -10.332 17.058 -9.477 1.00 92.62 92 GLN A O 1
ATOM 775 N N . GLU A 1 93 ? -8.696 15.625 -8.956 1.00 92.56 93 GLU A N 1
ATOM 776 C CA . GLU A 1 93 ? -7.916 15.865 -10.178 1.00 92.56 93 GLU A CA 1
ATOM 777 C C . GLU A 1 93 ? -8.693 15.494 -11.458 1.00 92.56 93 GLU A C 1
ATOM 779 O O . GLU A 1 93 ? -8.489 16.093 -12.520 1.00 92.56 93 GLU A O 1
ATOM 784 N N . LEU A 1 94 ? -9.556 14.482 -11.365 1.00 91.62 94 LEU A N 1
ATOM 785 C CA . LEU A 1 94 ? -10.354 13.953 -12.469 1.00 91.62 94 LEU A CA 1
ATOM 786 C C . LEU A 1 94 ? -11.785 14.513 -12.517 1.00 91.62 94 LEU A C 1
ATOM 788 O O . LEU A 1 94 ? -12.517 14.167 -13.439 1.00 91.62 94 LEU A O 1
ATOM 792 N N . ASN A 1 95 ? -12.176 15.383 -11.577 1.00 92.00 95 ASN A N 1
ATOM 793 C CA . ASN A 1 95 ? -13.544 15.901 -11.426 1.00 92.00 95 ASN A CA 1
ATOM 794 C C . ASN A 1 95 ? -14.611 14.791 -11.386 1.00 92.00 95 ASN A C 1
ATOM 796 O O . ASN A 1 95 ? -15.675 14.898 -11.994 1.00 92.00 95 ASN A O 1
ATOM 800 N N . LEU A 1 96 ? -14.313 13.704 -10.678 1.00 89.12 96 LEU A N 1
ATOM 801 C CA . LEU A 1 96 ? -15.238 12.590 -10.503 1.00 89.12 96 LEU A CA 1
ATOM 802 C C . LEU A 1 96 ? -16.266 12.914 -9.411 1.00 89.12 96 LEU A C 1
ATOM 804 O O . LEU A 1 96 ? -15.912 13.438 -8.353 1.00 89.12 96 LEU A O 1
ATOM 808 N N . GLY A 1 97 ? -17.529 12.551 -9.647 1.00 87.94 97 GLY A N 1
ATOM 809 C CA . GLY A 1 97 ? -18.597 12.655 -8.650 1.00 87.94 97 GLY A CA 1
ATOM 810 C C . GLY A 1 97 ? -18.407 11.720 -7.448 1.00 87.94 97 GLY A C 1
ATOM 811 O O . GLY A 1 97 ? -17.461 10.927 -7.384 1.00 87.94 97 GLY A O 1
ATOM 812 N N . SER A 1 98 ? -19.329 11.804 -6.485 1.00 88.19 98 SER A N 1
ATOM 813 C CA . SER A 1 98 ? -19.359 10.893 -5.339 1.00 88.19 98 SER A CA 1
ATOM 814 C C . SER A 1 98 ? -19.700 9.467 -5.771 1.00 88.19 98 SER A C 1
ATOM 816 O O . SER A 1 98 ? -20.538 9.230 -6.645 1.00 88.19 98 SER A O 1
ATOM 818 N N . CYS A 1 99 ? -19.043 8.497 -5.137 1.00 90.31 99 CYS A N 1
ATOM 819 C CA . CYS A 1 99 ? -19.311 7.087 -5.385 1.00 90.31 99 CYS A CA 1
ATOM 820 C C . CYS A 1 99 ? -20.687 6.689 -4.830 1.00 90.31 99 CYS A C 1
ATOM 822 O O . CYS A 1 99 ? -21.026 7.059 -3.710 1.00 90.31 99 CYS A O 1
ATOM 824 N N . GLN A 1 100 ? -21.441 5.904 -5.604 1.00 90.12 100 GLN A N 1
ATOM 825 C CA . GLN A 1 100 ? -22.770 5.386 -5.242 1.00 90.12 100 GLN A CA 1
ATOM 826 C C . GLN A 1 100 ? -22.743 3.906 -4.815 1.00 90.12 100 GLN A C 1
ATOM 828 O O . GLN A 1 100 ? -23.788 3.284 -4.651 1.00 90.12 100 GLN A O 1
ATOM 833 N N . ALA A 1 101 ? -21.554 3.307 -4.695 1.00 87.00 101 ALA A N 1
ATOM 834 C CA . ALA A 1 101 ? -21.418 1.917 -4.270 1.00 87.00 101 ALA A CA 1
ATOM 835 C C . ALA A 1 101 ? -21.824 1.743 -2.789 1.00 87.00 101 ALA A C 1
ATOM 837 O O . ALA A 1 101 ? -21.731 2.709 -2.026 1.00 87.00 101 ALA A O 1
ATOM 838 N N . PRO A 1 102 ? -22.224 0.526 -2.365 1.00 81.06 102 PRO A N 1
ATOM 839 C CA . PRO A 1 102 ? -22.546 0.237 -0.968 1.00 81.06 102 PRO A CA 1
ATOM 840 C C . PRO A 1 102 ? -21.449 0.694 0.008 1.00 81.06 102 PRO A C 1
ATOM 842 O O . PRO A 1 102 ? -20.255 0.604 -0.302 1.00 81.06 102 PRO A O 1
ATOM 845 N N . LEU A 1 103 ? -21.856 1.167 1.193 1.00 73.56 103 LEU A N 1
ATOM 846 C CA . LEU A 1 103 ? -20.942 1.594 2.256 1.00 73.56 103 LEU A CA 1
ATOM 847 C C . LEU A 1 103 ? -20.259 0.385 2.911 1.00 73.56 103 LEU A C 1
ATOM 849 O O . LEU A 1 103 ? -20.689 -0.109 3.944 1.00 73.56 103 LEU A O 1
ATOM 853 N N . ASN A 1 104 ? -19.156 -0.047 2.305 1.00 82.31 104 ASN A N 1
ATOM 854 C CA . ASN A 1 104 ? -18.197 -0.997 2.875 1.00 82.31 104 ASN A CA 1
ATOM 855 C C . ASN A 1 104 ? -16.844 -0.305 3.116 1.00 82.31 104 ASN A C 1
ATOM 857 O O . ASN A 1 104 ? -15.776 -0.878 2.898 1.00 82.31 104 ASN A O 1
ATOM 861 N N . ARG A 1 105 ? -16.888 0.971 3.524 1.00 88.62 105 ARG A N 1
ATOM 862 C CA . ARG A 1 105 ? -15.767 1.919 3.447 1.00 88.62 105 ARG A CA 1
ATOM 863 C C . ARG A 1 105 ? -14.511 1.468 4.173 1.00 88.62 105 ARG A C 1
ATOM 865 O O . ARG A 1 105 ? -13.421 1.829 3.736 1.00 88.62 105 ARG A O 1
ATOM 872 N N . ASN A 1 106 ? -14.666 0.737 5.269 1.00 90.75 106 ASN A N 1
ATOM 873 C CA . ASN A 1 106 ? -13.575 0.268 6.117 1.00 90.75 106 ASN A CA 1
ATOM 874 C C . ASN A 1 106 ? -13.510 -1.267 6.198 1.00 90.75 106 ASN A C 1
ATOM 876 O O . ASN A 1 106 ? -12.826 -1.799 7.068 1.00 90.75 106 ASN A O 1
ATOM 880 N N . ILE A 1 107 ? -14.165 -1.986 5.279 1.00 87.12 107 ILE A N 1
ATOM 881 C CA . ILE A 1 107 ? -13.980 -3.434 5.152 1.00 87.12 107 ILE A CA 1
ATOM 882 C C . ILE A 1 107 ? -12.681 -3.674 4.384 1.00 87.12 107 ILE A C 1
ATOM 884 O O . ILE A 1 107 ? -12.559 -3.321 3.210 1.00 87.12 107 ILE A O 1
ATOM 888 N N . ILE A 1 108 ? -11.699 -4.256 5.066 1.00 90.06 108 ILE A N 1
ATOM 889 C CA . ILE A 1 108 ? -10.374 -4.542 4.515 1.00 90.06 108 ILE A CA 1
ATOM 890 C C . ILE A 1 108 ? -10.160 -6.052 4.352 1.00 90.06 108 ILE A C 1
ATOM 892 O O . ILE A 1 108 ? -10.816 -6.831 5.044 1.00 90.06 108 ILE A O 1
ATOM 896 N N . PRO A 1 109 ? -9.269 -6.489 3.441 1.00 85.69 109 PRO A N 1
ATOM 897 C CA . PRO A 1 109 ? -8.947 -7.900 3.280 1.00 85.69 109 PRO A CA 1
ATOM 898 C C . PRO A 1 109 ? -8.461 -8.522 4.588 1.00 85.69 109 PRO A C 1
ATOM 900 O O . PRO A 1 109 ? -7.744 -7.885 5.363 1.00 85.69 109 PRO A O 1
ATOM 903 N N . GLU A 1 110 ? -8.802 -9.790 4.799 1.00 79.88 110 GLU A N 1
ATOM 904 C CA . GLU A 1 110 ? -8.197 -10.565 5.872 1.00 79.88 110 GLU A CA 1
ATOM 905 C C . GLU A 1 110 ? -6.704 -10.748 5.601 1.00 79.88 110 GLU A C 1
ATOM 907 O O . GLU A 1 110 ? -6.282 -11.131 4.508 1.00 79.88 110 GLU A O 1
ATOM 912 N N . LEU A 1 111 ? -5.902 -10.484 6.627 1.00 83.94 111 LEU A N 1
ATOM 913 C CA . LEU A 1 111 ? -4.464 -10.684 6.599 1.00 83.94 111 LEU A CA 1
ATOM 914 C C . LEU A 1 111 ? -4.145 -11.763 7.628 1.00 83.94 111 LEU A C 1
ATOM 916 O O . LEU A 1 111 ? -3.934 -11.443 8.797 1.00 83.94 111 LEU A O 1
ATOM 920 N N . PRO A 1 112 ? -4.101 -13.047 7.246 1.00 77.81 112 PRO A N 1
ATOM 921 C CA . PRO A 1 112 ? -3.765 -14.123 8.175 1.00 77.81 112 PRO A CA 1
ATOM 922 C C . PRO A 1 112 ? -2.253 -14.237 8.417 1.00 77.81 112 PRO A C 1
ATOM 924 O O . PRO A 1 112 ? -1.851 -14.522 9.541 1.00 77.81 112 PRO A O 1
ATOM 927 N N . CYS A 1 113 ? -1.411 -13.911 7.427 1.00 89.56 113 CYS A N 1
ATOM 928 C CA . CYS A 1 113 ? 0.056 -13.883 7.537 1.00 89.56 113 CYS A CA 1
ATOM 929 C C . CYS A 1 113 ? 0.694 -12.552 7.085 1.00 89.56 113 CYS A C 1
ATOM 931 O O . CYS A 1 113 ? 0.078 -11.759 6.365 1.00 89.56 113 CYS A O 1
ATOM 933 N N . GLY A 1 114 ? 1.910 -12.282 7.568 1.00 92.88 114 GLY A N 1
ATOM 934 C CA . GLY A 1 114 ? 2.706 -11.141 7.117 1.00 92.88 114 GLY A CA 1
ATOM 935 C C . GLY A 1 114 ? 3.045 -11.235 5.625 1.00 92.88 114 GLY A C 1
ATOM 936 O O . GLY A 1 114 ? 3.010 -12.307 5.016 1.00 92.88 114 GLY A O 1
ATOM 937 N N . PHE A 1 115 ? 3.387 -10.099 5.028 1.00 95.31 115 PHE A N 1
ATOM 938 C CA . PHE A 1 115 ? 3.793 -9.988 3.634 1.00 95.31 115 PHE A CA 1
ATOM 939 C C . PHE A 1 115 ? 5.215 -10.522 3.464 1.00 95.31 115 PHE A C 1
ATOM 941 O O . PHE A 1 115 ? 6.188 -9.889 3.875 1.00 95.31 115 PHE A O 1
ATOM 948 N N . LYS A 1 116 ? 5.332 -11.710 2.872 1.00 96.69 116 LYS A N 1
ATOM 949 C CA . LYS A 1 116 ? 6.612 -12.372 2.620 1.00 96.69 116 LYS A CA 1
ATOM 950 C C . LYS A 1 116 ? 7.194 -11.932 1.278 1.00 96.69 116 LYS A C 1
ATOM 952 O O . LYS A 1 116 ? 6.513 -11.990 0.254 1.00 96.69 116 LYS A O 1
ATOM 957 N N . CYS A 1 117 ? 8.463 -11.537 1.278 1.00 97.56 117 CYS A N 1
ATOM 958 C CA . CYS A 1 117 ? 9.221 -11.354 0.047 1.00 97.56 117 CYS A CA 1
ATOM 959 C C . CYS A 1 117 ? 9.641 -12.714 -0.524 1.00 97.56 117 CYS A C 1
ATOM 961 O O . CYS A 1 117 ? 10.099 -13.587 0.212 1.00 97.56 117 CYS A O 1
ATOM 963 N N . GLU A 1 118 ? 9.491 -12.888 -1.837 1.00 96.94 118 GLU A N 1
ATOM 964 C CA . GLU A 1 118 ? 9.975 -14.071 -2.562 1.00 96.94 118 GLU A CA 1
ATOM 965 C C . GLU A 1 118 ? 11.005 -13.677 -3.624 1.00 96.94 118 GLU A C 1
ATOM 967 O O . GLU A 1 118 ? 11.139 -14.325 -4.660 1.00 96.94 118 GLU A O 1
ATOM 972 N N . TRP A 1 119 ? 11.720 -12.575 -3.404 1.00 97.06 119 TRP A N 1
ATOM 973 C CA . TRP A 1 119 ? 12.914 -12.282 -4.182 1.00 97.06 119 TRP A CA 1
ATOM 974 C C . TRP A 1 119 ? 14.005 -13.303 -3.845 1.00 97.06 119 TRP A C 1
ATOM 976 O O . TRP A 1 119 ? 14.139 -13.708 -2.691 1.00 97.06 119 TRP A O 1
ATOM 986 N N . ASP A 1 120 ? 14.782 -13.720 -4.841 1.00 95.19 120 ASP A N 1
ATOM 987 C CA . ASP A 1 120 ? 15.868 -14.681 -4.669 1.00 95.19 120 ASP A CA 1
ATOM 988 C C . ASP A 1 120 ? 16.811 -14.256 -3.537 1.00 95.19 120 ASP A C 1
ATOM 990 O O . ASP A 1 120 ? 17.253 -13.104 -3.473 1.00 95.19 120 ASP A O 1
ATOM 994 N N . ASN A 1 121 ? 17.093 -15.196 -2.635 1.00 93.00 121 ASN A N 1
ATOM 995 C CA . ASN A 1 121 ? 17.877 -14.988 -1.417 1.00 93.00 121 ASN A CA 1
ATOM 996 C C . ASN A 1 121 ? 17.345 -13.892 -0.465 1.00 93.00 121 ASN A C 1
ATOM 998 O O . ASN A 1 121 ? 18.101 -13.364 0.350 1.00 93.00 121 ASN A O 1
ATOM 1002 N N . CYS A 1 122 ? 16.050 -13.565 -0.521 1.00 96.62 122 CYS A N 1
ATOM 1003 C CA . CYS A 1 122 ? 15.387 -12.689 0.441 1.00 96.62 122 CYS A CA 1
ATOM 1004 C C . CYS A 1 122 ? 14.376 -13.463 1.298 1.00 96.62 122 CYS A C 1
ATOM 1006 O O . CYS A 1 122 ? 13.469 -14.111 0.783 1.00 96.62 122 CYS A O 1
ATOM 1008 N N . SER A 1 123 ? 14.511 -13.349 2.621 1.00 94.81 123 SER A N 1
ATOM 1009 C CA . SER A 1 123 ? 13.636 -14.015 3.602 1.00 94.81 123 SER A CA 1
ATOM 1010 C C . SER A 1 123 ? 12.838 -13.029 4.461 1.00 94.81 123 SER A C 1
ATOM 1012 O O . SER A 1 123 ? 12.294 -13.413 5.494 1.00 94.81 123 SER A O 1
ATOM 1014 N N . MET A 1 124 ? 12.788 -11.754 4.065 1.00 97.69 124 MET A N 1
ATOM 1015 C CA . MET A 1 124 ? 12.123 -10.707 4.841 1.00 97.69 124 MET A CA 1
ATOM 1016 C C . MET A 1 124 ? 10.599 -10.891 4.838 1.00 97.69 124 MET A C 1
ATOM 1018 O O . MET A 1 124 ? 9.990 -11.196 3.807 1.00 97.69 124 MET A O 1
ATOM 1022 N N . VAL A 1 125 ? 9.986 -10.675 6.002 1.00 97.06 125 VAL A N 1
ATOM 1023 C CA . VAL A 1 125 ? 8.535 -10.701 6.218 1.00 97.06 125 VAL A CA 1
ATOM 1024 C C . VAL A 1 125 ? 8.140 -9.416 6.936 1.00 97.06 125 VAL A C 1
ATOM 1026 O O . VAL A 1 125 ? 8.813 -9.018 7.883 1.00 97.06 125 VAL A O 1
ATOM 1029 N N . PHE A 1 126 ? 7.062 -8.777 6.486 1.00 96.94 126 PHE A N 1
ATOM 1030 C CA . PHE A 1 126 ? 6.599 -7.491 7.008 1.00 96.94 126 PHE A CA 1
ATOM 1031 C C . PHE A 1 126 ? 5.143 -7.583 7.451 1.00 96.94 126 PHE A C 1
ATOM 1033 O O . PHE A 1 126 ? 4.329 -8.205 6.771 1.00 96.94 126 PHE A O 1
ATOM 1040 N N . ASP A 1 127 ? 4.781 -6.900 8.533 1.00 95.69 127 ASP A N 1
ATOM 1041 C CA . ASP A 1 127 ? 3.375 -6.754 8.930 1.00 95.69 127 ASP A CA 1
ATOM 1042 C C . ASP A 1 127 ? 2.730 -5.492 8.336 1.00 95.69 127 ASP A C 1
ATOM 1044 O O . ASP A 1 127 ? 1.507 -5.420 8.200 1.00 95.69 127 ASP A O 1
ATOM 1048 N N . ILE A 1 128 ? 3.547 -4.518 7.921 1.00 95.56 128 ILE A N 1
ATOM 1049 C CA . ILE A 1 128 ? 3.108 -3.266 7.305 1.00 95.56 128 ILE A CA 1
ATOM 1050 C C . ILE A 1 128 ? 3.233 -3.375 5.782 1.00 95.56 128 ILE A C 1
ATOM 1052 O O . ILE A 1 128 ? 4.323 -3.540 5.231 1.00 95.56 128 ILE A O 1
ATOM 1056 N N . ALA A 1 129 ? 2.103 -3.235 5.082 1.00 95.12 129 ALA A N 1
ATOM 1057 C CA . ALA A 1 129 ? 2.043 -3.330 3.621 1.00 95.12 129 ALA A CA 1
ATOM 1058 C C . ALA A 1 129 ? 2.984 -2.329 2.923 1.00 95.12 129 ALA A C 1
ATOM 1060 O O . ALA A 1 129 ? 3.627 -2.665 1.932 1.00 95.12 129 ALA A O 1
ATOM 1061 N N . ASP A 1 130 ? 3.100 -1.112 3.459 1.00 94.44 130 ASP A N 1
ATOM 1062 C CA . ASP A 1 130 ? 3.954 -0.067 2.890 1.00 94.44 130 ASP A CA 1
ATOM 1063 C C . ASP A 1 130 ? 5.440 -0.400 2.930 1.00 94.44 130 ASP A C 1
ATOM 1065 O O . ASP A 1 130 ? 6.136 -0.183 1.938 1.00 94.44 130 ASP A O 1
ATOM 1069 N N . GLU A 1 131 ? 5.908 -0.965 4.040 1.00 97.06 131 GLU A N 1
ATOM 1070 C CA . GLU A 1 131 ? 7.294 -1.407 4.184 1.00 97.06 131 GLU A CA 1
ATOM 1071 C C . GLU A 1 131 ? 7.598 -2.540 3.209 1.00 97.06 131 GLU A C 1
ATOM 1073 O O . GLU A 1 131 ? 8.606 -2.491 2.506 1.00 97.06 131 GLU A O 1
ATOM 1078 N N . PHE A 1 132 ? 6.681 -3.505 3.079 1.00 97.50 132 PHE A N 1
ATOM 1079 C CA . PHE A 1 132 ? 6.800 -4.576 2.092 1.00 97.50 132 PHE A CA 1
ATOM 1080 C C . PHE A 1 132 ? 6.900 -4.037 0.660 1.00 97.50 132 PHE A C 1
ATOM 1082 O O . PHE A 1 132 ? 7.759 -4.467 -0.111 1.00 97.50 132 PHE A O 1
ATOM 1089 N N . TYR A 1 133 ? 6.042 -3.085 0.284 1.00 95.56 133 TYR A N 1
ATOM 1090 C CA . TYR A 1 133 ? 6.065 -2.518 -1.063 1.00 95.56 133 TYR A CA 1
ATOM 1091 C C . TYR A 1 133 ? 7.365 -1.768 -1.343 1.00 95.56 133 TYR A C 1
ATOM 1093 O O . TYR A 1 133 ? 7.958 -1.971 -2.402 1.00 95.56 133 TYR A O 1
ATOM 1101 N N . ILE A 1 134 ? 7.829 -0.943 -0.401 1.00 94.94 134 ILE A N 1
ATOM 1102 C CA . ILE A 1 134 ? 9.107 -0.225 -0.511 1.00 94.94 134 ILE A CA 1
ATOM 1103 C C . ILE A 1 134 ? 10.268 -1.217 -0.626 1.00 94.94 134 ILE A C 1
ATOM 1105 O O . ILE A 1 134 ? 11.064 -1.110 -1.554 1.00 94.94 134 ILE A O 1
ATOM 1109 N N . HIS A 1 135 ? 10.297 -2.244 0.220 1.00 97.12 135 HIS A N 1
ATOM 1110 C CA . HIS A 1 135 ? 11.318 -3.286 0.186 1.00 97.12 135 HIS A CA 1
ATOM 1111 C C . HIS A 1 135 ? 11.413 -3.987 -1.183 1.00 97.12 135 HIS A C 1
ATOM 1113 O O . HIS A 1 135 ? 12.499 -4.128 -1.749 1.00 97.12 135 HIS A O 1
ATOM 1119 N N . VAL A 1 136 ? 10.280 -4.390 -1.769 1.00 96.94 136 VAL A N 1
ATOM 1120 C CA . VAL A 1 136 ? 10.276 -5.023 -3.102 1.00 96.94 136 VAL A CA 1
ATOM 1121 C C . VAL A 1 136 ? 10.674 -4.030 -4.204 1.00 96.94 136 VAL A C 1
ATOM 1123 O O . VAL A 1 136 ? 11.280 -4.422 -5.207 1.00 96.94 136 VAL A O 1
ATOM 1126 N N . TYR A 1 137 ? 10.384 -2.735 -4.042 1.00 95.00 137 TYR A N 1
ATOM 1127 C CA . TYR A 1 137 ? 10.904 -1.712 -4.952 1.00 95.00 137 TYR A CA 1
ATOM 1128 C C . TYR A 1 137 ? 12.422 -1.565 -4.875 1.00 95.00 137 TYR A C 1
ATOM 1130 O O . TYR A 1 137 ? 13.051 -1.389 -5.923 1.00 95.00 137 TYR A O 1
ATOM 1138 N N . ASP A 1 138 ? 13.007 -1.659 -3.684 1.00 96.25 138 ASP A N 1
ATOM 1139 C CA . ASP A 1 138 ? 14.450 -1.522 -3.496 1.00 96.25 138 ASP A CA 1
ATOM 1140 C C . ASP A 1 138 ? 15.214 -2.631 -4.216 1.00 96.25 138 ASP A C 1
ATOM 1142 O O . ASP A 1 138 ? 16.199 -2.341 -4.894 1.00 96.25 138 ASP A O 1
ATOM 1146 N N . HIS A 1 139 ? 14.704 -3.867 -4.214 1.00 95.94 139 HIS A N 1
ATOM 1147 C CA . HIS A 1 139 ? 15.265 -4.948 -5.031 1.00 95.94 139 HIS A CA 1
ATOM 1148 C C . HIS A 1 139 ? 15.362 -4.583 -6.519 1.00 95.94 139 HIS A C 1
ATOM 1150 O O . HIS A 1 139 ? 16.382 -4.830 -7.161 1.00 95.94 139 HIS A O 1
ATOM 1156 N N . ALA A 1 140 ? 14.323 -3.959 -7.077 1.00 93.19 140 ALA A N 1
ATOM 1157 C CA . ALA A 1 140 ? 14.303 -3.571 -8.483 1.00 93.19 140 ALA A CA 1
ATOM 1158 C C . ALA A 1 140 ? 15.207 -2.363 -8.794 1.00 93.19 140 ALA A C 1
ATOM 1160 O O . ALA A 1 140 ? 15.812 -2.293 -9.867 1.00 93.19 140 ALA A O 1
ATOM 1161 N N . ILE A 1 141 ? 15.296 -1.400 -7.873 1.00 93.19 141 ILE A N 1
ATOM 1162 C CA . ILE A 1 141 ? 16.131 -0.199 -8.016 1.00 93.19 141 ILE A CA 1
ATOM 1163 C C . ILE A 1 141 ? 17.614 -0.514 -7.822 1.00 93.19 141 ILE A C 1
ATOM 1165 O O . ILE A 1 141 ? 18.453 0.028 -8.540 1.00 93.19 141 ILE A O 1
ATOM 1169 N N . LEU A 1 142 ? 17.942 -1.392 -6.882 1.00 94.81 142 LEU A N 1
ATOM 1170 C CA . LEU A 1 142 ? 19.314 -1.770 -6.553 1.00 94.81 142 LEU A CA 1
ATOM 1171 C C . LEU A 1 142 ? 19.791 -2.989 -7.348 1.00 94.81 142 LEU A C 1
ATOM 1173 O O . LEU A 1 142 ? 20.942 -3.388 -7.201 1.00 94.81 142 LEU A O 1
ATOM 1177 N N . ALA A 1 143 ? 18.945 -3.540 -8.229 1.00 93.38 143 ALA A N 1
ATOM 1178 C CA . ALA A 1 143 ? 19.274 -4.689 -9.060 1.00 93.38 143 ALA A CA 1
ATOM 1179 C C . ALA A 1 143 ? 20.617 -4.504 -9.777 1.00 93.38 143 ALA A C 1
ATOM 1181 O O . ALA A 1 143 ? 20.871 -3.483 -10.439 1.00 93.38 143 ALA A O 1
ATOM 1182 N N . GLU A 1 144 ? 21.472 -5.512 -9.648 1.00 92.44 144 GLU A N 1
ATOM 1183 C CA . GLU A 1 144 ? 22.740 -5.586 -10.356 1.00 92.44 144 GLU A CA 1
ATOM 1184 C C . GLU A 1 144 ? 22.500 -5.761 -11.856 1.00 92.44 144 GLU A C 1
ATOM 1186 O O . GLU A 1 144 ? 21.497 -6.329 -12.293 1.00 92.44 144 GLU A O 1
ATOM 1191 N N . LYS A 1 145 ? 23.416 -5.207 -12.651 1.00 93.12 145 LYS A N 1
ATOM 1192 C CA . LYS A 1 145 ? 23.369 -5.352 -14.101 1.00 93.12 145 LYS A CA 1
ATOM 1193 C C . LYS A 1 145 ? 24.003 -6.683 -14.492 1.00 93.12 145 LYS A C 1
ATOM 1195 O O . LYS A 1 145 ? 25.086 -7.010 -14.016 1.00 93.12 145 LYS A O 1
ATOM 1200 N N . GLU A 1 146 ? 23.382 -7.384 -15.422 1.00 93.62 146 GLU A N 1
ATOM 1201 C CA . GLU A 1 146 ? 23.927 -8.588 -16.041 1.00 93.62 146 GLU A CA 1
ATOM 1202 C C . GLU A 1 146 ? 24.226 -8.293 -17.512 1.00 93.62 146 GLU A C 1
ATOM 1204 O O . GLU A 1 146 ? 23.516 -7.517 -18.151 1.00 93.62 146 GLU A O 1
ATOM 1209 N N . THR A 1 147 ? 25.312 -8.851 -18.049 1.00 93.88 147 THR A N 1
ATOM 1210 C CA . THR A 1 147 ? 25.687 -8.664 -19.460 1.00 93.88 147 THR A CA 1
ATOM 1211 C C . THR A 1 147 ? 25.499 -9.981 -20.192 1.00 93.88 147 THR A C 1
ATOM 1213 O O . THR A 1 147 ? 26.118 -10.981 -19.838 1.00 93.88 147 THR A O 1
ATOM 1216 N N . LEU A 1 148 ? 24.619 -9.981 -21.188 1.00 89.81 148 LEU A N 1
ATOM 1217 C CA . LEU A 1 148 ? 24.344 -11.138 -22.029 1.00 89.81 148 LEU A CA 1
ATOM 1218 C C . LEU A 1 148 ? 25.508 -11.406 -23.005 1.00 89.81 148 LEU A C 1
ATOM 1220 O O . LEU A 1 148 ? 26.307 -10.502 -23.264 1.00 89.81 148 LEU A O 1
ATOM 1224 N N . PRO A 1 149 ? 25.599 -12.615 -23.598 1.00 92.50 149 PRO A N 1
ATOM 1225 C CA . PRO A 1 149 ? 26.661 -12.961 -24.552 1.00 92.50 149 PRO A CA 1
ATOM 1226 C C . PRO A 1 149 ? 26.744 -12.048 -25.785 1.00 92.50 149 PRO A C 1
ATOM 1228 O O . PRO A 1 149 ? 27.808 -11.917 -26.381 1.00 92.50 149 PRO A O 1
ATOM 1231 N N . ASP A 1 150 ? 25.640 -11.400 -26.161 1.00 89.62 150 ASP A N 1
ATOM 1232 C CA . ASP A 1 150 ? 25.567 -10.420 -27.254 1.00 89.62 150 ASP A CA 1
ATOM 1233 C C . ASP A 1 150 ? 26.007 -8.998 -26.836 1.00 89.62 150 ASP A C 1
ATOM 1235 O O . ASP A 1 150 ? 25.879 -8.050 -27.610 1.00 89.62 150 ASP A O 1
ATOM 1239 N N . GLY A 1 151 ? 26.513 -8.834 -25.608 1.00 90.19 151 GLY A N 1
ATOM 1240 C CA . GLY A 1 151 ? 26.946 -7.560 -25.032 1.00 90.19 151 GLY A CA 1
ATOM 1241 C C . GLY A 1 151 ? 25.812 -6.714 -24.446 1.00 90.19 151 GLY A C 1
ATOM 1242 O O . GLY A 1 151 ? 26.060 -5.617 -23.939 1.00 90.19 151 GLY A O 1
ATOM 1243 N N . LYS A 1 152 ? 24.561 -7.188 -24.490 1.00 90.00 152 LYS A N 1
ATOM 1244 C CA . LYS A 1 152 ? 23.412 -6.438 -23.983 1.00 90.00 152 LYS A CA 1
ATOM 1245 C C . LYS A 1 152 ? 23.367 -6.440 -22.458 1.00 90.00 152 LYS A C 1
ATOM 1247 O O . LYS A 1 152 ? 23.396 -7.489 -21.821 1.00 90.00 152 LYS A O 1
ATOM 1252 N N . VAL A 1 153 ? 23.211 -5.254 -21.875 1.00 91.75 153 VAL A N 1
ATOM 1253 C CA . VAL A 1 153 ? 23.029 -5.086 -20.429 1.00 91.75 153 VAL A CA 1
ATOM 1254 C C . VAL A 1 153 ? 21.555 -5.241 -20.053 1.00 91.75 153 VAL A C 1
ATOM 1256 O O . VAL A 1 153 ? 20.686 -4.595 -20.645 1.00 91.75 153 VAL A O 1
ATOM 1259 N N . VAL A 1 154 ? 21.282 -6.078 -19.054 1.00 93.12 154 VAL A N 1
ATOM 1260 C CA . VAL A 1 154 ? 19.938 -6.401 -18.565 1.00 93.12 154 VAL A CA 1
ATOM 1261 C C . VAL A 1 154 ? 19.857 -6.375 -17.034 1.00 93.12 154 VAL A C 1
ATOM 1263 O O . VAL A 1 154 ? 20.868 -6.391 -16.340 1.00 93.12 154 VAL A O 1
ATOM 1266 N N . PHE A 1 155 ? 18.633 -6.309 -16.516 1.00 93.25 155 PHE A N 1
ATOM 1267 C CA . PHE A 1 155 ? 18.284 -6.288 -15.093 1.00 93.25 155 PHE A CA 1
ATOM 1268 C C . PHE A 1 155 ? 17.167 -7.311 -14.847 1.00 93.25 155 PHE A C 1
ATOM 1270 O O . PHE A 1 155 ? 15.988 -6.940 -14.877 1.00 93.25 155 PHE A O 1
ATOM 1277 N N . PRO A 1 156 ? 17.484 -8.605 -14.705 1.00 91.44 156 PRO A N 1
ATOM 1278 C CA . PRO A 1 156 ? 16.461 -9.634 -14.590 1.00 91.44 156 PRO A CA 1
ATOM 1279 C C . PRO A 1 156 ? 15.676 -9.505 -13.284 1.00 91.44 156 PRO A C 1
ATOM 1281 O O . PRO A 1 156 ? 16.192 -9.079 -12.250 1.00 91.44 156 PRO A O 1
ATOM 1284 N N . CYS A 1 157 ? 14.403 -9.893 -13.340 1.00 94.12 157 CYS A N 1
ATOM 1285 C CA . CYS A 1 157 ? 13.627 -10.108 -12.129 1.00 94.12 157 CYS A CA 1
ATOM 1286 C C . CYS A 1 157 ? 14.102 -11.399 -11.468 1.00 94.12 157 CYS A C 1
ATOM 1288 O O . CYS A 1 157 ? 14.213 -12.417 -12.146 1.00 94.12 157 CYS A O 1
ATOM 1290 N N . LYS A 1 158 ? 14.361 -11.356 -10.159 1.00 95.19 158 LYS A N 1
ATOM 1291 C CA . LYS A 1 158 ? 14.741 -12.545 -9.386 1.00 95.19 158 LYS A CA 1
ATOM 1292 C C . LYS A 1 158 ? 13.627 -13.009 -8.449 1.00 95.19 158 LYS A C 1
ATOM 1294 O O . LYS A 1 158 ? 13.891 -13.711 -7.486 1.00 95.19 158 LYS A O 1
ATOM 1299 N N . TRP A 1 159 ? 12.382 -12.600 -8.689 1.00 96.44 159 TRP A N 1
ATOM 1300 C CA . TRP A 1 159 ? 11.252 -13.160 -7.950 1.00 96.44 159 TRP A CA 1
ATOM 1301 C C . TRP A 1 159 ? 11.109 -14.649 -8.272 1.00 96.44 159 TRP A C 1
ATOM 1303 O O . TRP A 1 159 ? 11.192 -15.041 -9.440 1.00 96.44 159 TRP A O 1
ATOM 1313 N N . VAL A 1 160 ? 10.877 -15.476 -7.257 1.00 94.94 160 VAL A N 1
ATOM 1314 C CA . VAL A 1 160 ? 10.763 -16.930 -7.409 1.00 94.94 160 VAL A CA 1
ATOM 1315 C C . VAL A 1 160 ? 9.671 -17.278 -8.427 1.00 94.94 160 VAL A C 1
ATOM 1317 O O . VAL A 1 160 ? 8.522 -16.855 -8.315 1.00 94.94 160 VAL A O 1
ATOM 1320 N N . GLY A 1 161 ? 10.045 -18.041 -9.457 1.00 91.88 161 GLY A N 1
ATOM 1321 C CA . GLY A 1 161 ? 9.136 -18.463 -10.529 1.00 91.88 161 GLY A CA 1
ATOM 1322 C C . GLY A 1 161 ? 8.796 -17.382 -11.565 1.00 91.88 161 GLY A C 1
ATOM 1323 O O . GLY A 1 161 ? 7.934 -17.608 -12.416 1.00 91.88 161 GLY A O 1
ATOM 1324 N N . CYS A 1 162 ? 9.444 -16.214 -11.529 1.00 92.94 162 CYS A N 1
ATOM 1325 C CA . CYS A 1 162 ? 9.205 -15.156 -12.503 1.00 92.94 162 CYS A CA 1
ATOM 1326 C C . CYS A 1 162 ? 10.075 -15.311 -13.758 1.00 92.94 162 CYS A C 1
ATOM 1328 O O . CYS A 1 162 ? 11.296 -15.224 -13.695 1.00 92.94 162 CYS A O 1
ATOM 1330 N N . ASN A 1 163 ? 9.427 -15.436 -14.919 1.00 87.56 163 ASN A N 1
ATOM 1331 C CA . ASN A 1 163 ? 10.077 -15.478 -16.236 1.00 87.56 163 ASN A CA 1
ATOM 1332 C C . ASN A 1 163 ? 9.810 -14.199 -17.045 1.00 87.56 163 ASN A C 1
ATOM 1334 O O . ASN A 1 163 ? 9.629 -14.241 -18.266 1.00 87.56 163 ASN A O 1
ATOM 1338 N N . TYR A 1 164 ? 9.694 -13.059 -16.359 1.00 86.50 164 TYR A N 1
ATOM 1339 C CA . TYR A 1 164 ? 9.303 -11.814 -17.005 1.00 86.50 164 TYR A CA 1
ATOM 1340 C C . TYR A 1 164 ? 10.274 -11.416 -18.114 1.00 86.50 164 TYR A C 1
ATOM 1342 O O . TYR A 1 164 ? 11.480 -11.256 -17.921 1.00 86.50 164 TYR A O 1
ATOM 1350 N N . SER A 1 165 ? 9.694 -11.194 -19.284 1.00 82.12 165 SER A N 1
ATOM 1351 C CA . SER A 1 165 ? 10.348 -10.646 -20.456 1.00 82.12 165 SER A CA 1
ATOM 1352 C C . SER A 1 165 ? 9.361 -9.721 -21.160 1.00 82.12 165 SER A C 1
ATOM 1354 O O . SER A 1 165 ? 8.146 -9.897 -21.064 1.00 82.12 165 SER A O 1
ATOM 1356 N N . TYR A 1 166 ? 9.872 -8.699 -21.837 1.00 75.50 166 TYR A N 1
ATOM 1357 C CA . TYR A 1 166 ? 9.060 -7.829 -22.676 1.00 75.50 166 TYR A CA 1
ATOM 1358 C C . TYR A 1 166 ? 9.213 -8.237 -24.139 1.00 75.50 166 TYR A C 1
ATOM 1360 O O . TYR A 1 166 ? 10.304 -8.592 -24.589 1.00 75.50 166 TYR A O 1
ATOM 1368 N N . ASP A 1 167 ? 8.120 -8.166 -24.892 1.00 73.06 167 ASP A N 1
ATOM 1369 C CA . ASP A 1 167 ? 8.158 -8.369 -26.334 1.00 73.06 167 ASP A CA 1
ATOM 1370 C C . ASP A 1 167 ? 8.705 -7.107 -27.016 1.00 73.06 167 ASP A C 1
ATOM 1372 O O . ASP A 1 167 ? 8.186 -6.000 -26.851 1.00 73.06 167 ASP A O 1
ATOM 1376 N N . THR A 1 168 ? 9.765 -7.276 -27.803 1.00 67.38 168 THR A N 1
ATOM 1377 C CA . THR A 1 168 ? 10.160 -6.302 -28.821 1.00 67.38 168 THR A CA 1
ATOM 1378 C C . THR A 1 168 ? 10.135 -6.946 -30.198 1.00 67.38 168 THR A C 1
ATOM 1380 O O . THR A 1 168 ? 11.098 -7.601 -30.593 1.00 67.38 168 THR A O 1
ATOM 1383 N N . ARG A 1 169 ? 9.064 -6.689 -30.961 1.00 73.56 169 ARG A N 1
ATOM 1384 C CA . ARG A 1 169 ? 8.893 -7.152 -32.353 1.00 73.56 169 ARG A CA 1
ATOM 1385 C C . ARG A 1 169 ? 8.932 -8.686 -32.482 1.00 73.56 169 ARG A C 1
ATOM 1387 O O . ARG A 1 169 ? 9.653 -9.218 -33.321 1.00 73.56 169 ARG A O 1
ATOM 1394 N N . GLY A 1 170 ? 8.175 -9.382 -31.638 1.00 68.81 170 GLY A N 1
ATOM 1395 C CA . GLY A 1 170 ? 8.060 -10.842 -31.605 1.00 68.81 170 GLY A CA 1
ATOM 1396 C C . GLY A 1 170 ? 9.226 -11.547 -30.909 1.00 68.81 170 GLY A C 1
ATOM 1397 O O . GLY A 1 170 ? 9.387 -12.755 -31.061 1.00 68.81 170 GLY A O 1
ATOM 1398 N N . LYS A 1 171 ? 10.071 -10.809 -30.176 1.00 67.94 171 LYS A N 1
ATOM 1399 C CA . LYS A 1 171 ? 11.213 -11.363 -29.435 1.00 67.94 171 LYS A CA 1
ATOM 1400 C C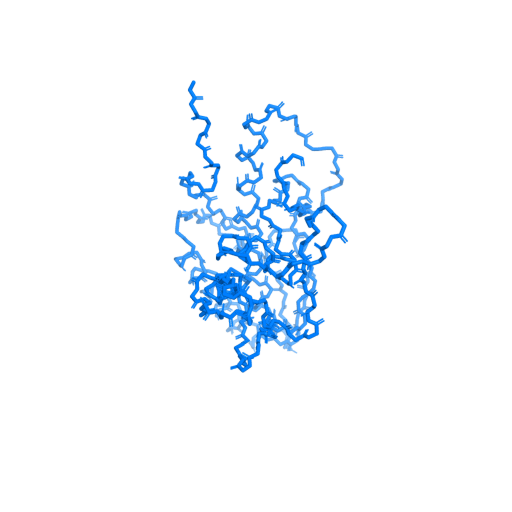 . LYS A 1 171 ? 11.109 -11.009 -27.959 1.00 67.94 171 LYS A C 1
ATOM 1402 O O . LYS A 1 171 ? 11.157 -9.830 -27.601 1.00 67.94 171 LYS A O 1
ATOM 1407 N N . ALA A 1 172 ? 11.016 -12.040 -27.124 1.00 76.25 172 ALA A N 1
ATOM 1408 C CA . ALA A 1 172 ? 11.122 -11.924 -25.678 1.00 76.25 172 ALA A CA 1
ATOM 1409 C C . ALA A 1 172 ? 12.515 -11.407 -25.296 1.00 76.25 172 ALA A C 1
ATOM 1411 O O . ALA A 1 172 ? 13.536 -11.974 -25.684 1.00 76.25 172 ALA A O 1
ATOM 1412 N N . SER A 1 173 ? 12.557 -10.312 -24.544 1.00 77.62 173 SER A N 1
ATOM 1413 C CA . SER A 1 173 ? 13.785 -9.704 -24.048 1.00 77.62 173 SER A CA 1
ATOM 1414 C C . SER A 1 173 ? 13.676 -9.416 -22.558 1.00 77.62 173 SER A C 1
ATOM 1416 O O . SER A 1 173 ? 12.669 -8.895 -22.086 1.00 77.62 173 SER A O 1
ATOM 1418 N N . LEU A 1 174 ? 14.752 -9.675 -21.820 1.00 84.50 174 LEU A N 1
ATOM 1419 C CA . LEU A 1 174 ? 14.883 -9.253 -20.427 1.00 84.50 174 LEU A CA 1
ATOM 1420 C C . LEU A 1 174 ? 14.920 -7.725 -20.313 1.00 84.50 174 LEU A C 1
ATOM 1422 O O . LEU A 1 174 ? 15.333 -7.039 -21.253 1.00 84.50 174 LEU A O 1
ATOM 1426 N N . CYS A 1 175 ? 14.514 -7.210 -19.148 1.00 87.06 175 CYS A N 1
ATOM 1427 C CA . CYS A 1 175 ? 14.539 -5.792 -18.784 1.00 87.06 175 CYS A CA 1
ATOM 1428 C C . CYS A 1 175 ? 15.896 -5.145 -19.069 1.00 87.06 175 CYS A C 1
ATOM 1430 O O . CYS A 1 175 ? 16.907 -5.588 -18.549 1.00 87.06 175 CYS A O 1
ATOM 1432 N N . VAL A 1 176 ? 15.910 -4.033 -19.801 1.00 88.75 176 VAL A N 1
ATOM 1433 C CA . VAL A 1 176 ? 17.140 -3.267 -20.098 1.00 88.75 176 VAL A CA 1
ATOM 1434 C C . VAL A 1 176 ? 17.344 -2.058 -19.188 1.00 88.75 176 VAL A C 1
ATOM 1436 O O . VAL A 1 176 ? 18.348 -1.361 -19.285 1.00 88.75 176 VAL A O 1
ATOM 1439 N N . ALA A 1 177 ? 16.386 -1.778 -18.305 1.00 90.31 177 ALA A N 1
ATOM 1440 C CA . ALA A 1 177 ? 16.449 -0.652 -17.385 1.00 90.31 177 ALA A CA 1
ATOM 1441 C C . ALA A 1 177 ? 15.810 -1.006 -16.040 1.00 90.31 177 ALA A C 1
ATOM 1443 O O . ALA A 1 177 ? 14.736 -1.610 -15.997 1.00 90.31 177 ALA A O 1
ATOM 1444 N N . ARG A 1 178 ? 16.417 -0.529 -14.948 1.00 92.50 178 ARG A N 1
ATOM 1445 C CA . ARG A 1 178 ? 15.879 -0.656 -13.582 1.00 92.50 178 ARG A CA 1
ATOM 1446 C C . ARG A 1 178 ? 14.483 -0.065 -13.429 1.00 92.50 178 ARG A C 1
ATOM 1448 O O . ARG A 1 178 ? 13.669 -0.623 -12.712 1.00 92.50 178 ARG A O 1
ATOM 1455 N N . SER A 1 179 ? 14.161 1.018 -14.141 1.00 91.38 179 SER A N 1
ATOM 1456 C CA . SER A 1 179 ? 12.806 1.591 -14.132 1.00 91.38 179 SER A CA 1
ATOM 1457 C C . SER A 1 179 ? 11.752 0.606 -14.646 1.00 91.38 179 SER A C 1
ATOM 1459 O O . SER A 1 179 ? 10.671 0.522 -14.077 1.00 91.38 179 SER A O 1
ATOM 1461 N N . LYS A 1 180 ? 12.083 -0.197 -15.665 1.00 90.69 180 LYS A N 1
ATOM 1462 C CA . LYS A 1 180 ? 11.192 -1.243 -16.186 1.00 90.69 180 LYS A CA 1
ATOM 1463 C C . LYS A 1 180 ? 11.055 -2.410 -15.218 1.00 90.69 180 LYS A C 1
ATOM 1465 O O . LYS A 1 180 ? 9.950 -2.910 -15.042 1.00 90.69 180 LYS A O 1
ATOM 1470 N N . LEU A 1 181 ? 12.150 -2.804 -14.568 1.00 92.81 181 LEU A N 1
ATOM 1471 C CA . LEU A 1 181 ? 12.108 -3.819 -13.517 1.00 92.81 181 LEU A CA 1
ATOM 1472 C C . LEU A 1 181 ? 11.276 -3.345 -12.316 1.00 92.81 181 LEU A C 1
ATOM 1474 O O . LEU A 1 181 ? 10.482 -4.112 -11.785 1.00 92.81 181 LEU A O 1
ATOM 1478 N N . LYS A 1 182 ? 11.402 -2.068 -11.941 1.00 92.25 182 LYS A N 1
ATOM 1479 C CA . LYS A 1 182 ? 10.613 -1.435 -10.878 1.00 92.25 182 LYS A CA 1
ATOM 1480 C C . LYS A 1 182 ? 9.123 -1.450 -11.195 1.00 92.25 182 LYS A C 1
ATOM 1482 O O . LYS A 1 182 ? 8.320 -1.772 -10.330 1.00 92.25 182 LYS A O 1
ATOM 1487 N N . ASP A 1 183 ? 8.741 -1.097 -12.419 1.00 89.88 183 ASP A N 1
ATOM 1488 C CA . ASP A 1 183 ? 7.335 -1.139 -12.825 1.00 89.88 183 ASP A CA 1
ATOM 1489 C C . ASP A 1 183 ? 6.801 -2.577 -12.824 1.00 89.88 183 ASP A C 1
ATOM 1491 O O . ASP A 1 183 ? 5.674 -2.818 -12.389 1.00 89.88 183 ASP A O 1
ATOM 1495 N N . HIS A 1 184 ? 7.625 -3.535 -13.257 1.00 92.19 184 HIS A N 1
ATOM 1496 C CA . HIS A 1 184 ? 7.294 -4.954 -13.233 1.00 92.19 184 HIS A CA 1
ATOM 1497 C C . HIS A 1 184 ? 7.151 -5.506 -11.807 1.00 92.19 184 HIS A C 1
ATOM 1499 O O . HIS A 1 184 ? 6.193 -6.226 -11.553 1.00 92.19 184 HIS A O 1
ATOM 1505 N N . SER A 1 185 ? 8.015 -5.147 -10.850 1.00 93.56 185 SER A N 1
ATOM 1506 C CA . SER A 1 185 ? 7.984 -5.742 -9.500 1.00 93.56 185 SER A CA 1
ATOM 1507 C C . SER A 1 185 ? 6.657 -5.518 -8.757 1.00 93.56 185 SER A C 1
ATOM 1509 O O . SER A 1 185 ? 6.263 -6.319 -7.908 1.00 93.56 185 SER A O 1
ATOM 1511 N N . ARG A 1 186 ? 5.887 -4.502 -9.165 1.00 91.75 186 ARG A N 1
ATOM 1512 C CA . ARG A 1 186 ? 4.513 -4.224 -8.708 1.00 91.75 186 ARG A CA 1
ATOM 1513 C C . ARG A 1 186 ? 3.539 -5.373 -8.979 1.00 91.75 186 ARG A C 1
ATOM 1515 O O . ARG A 1 186 ? 2.541 -5.509 -8.272 1.00 91.75 186 ARG A O 1
ATOM 1522 N N . THR A 1 187 ? 3.800 -6.207 -9.990 1.00 92.31 187 THR A N 1
ATOM 1523 C CA . THR A 1 187 ? 2.954 -7.370 -10.299 1.00 92.31 187 THR A CA 1
ATOM 1524 C C . THR A 1 187 ? 3.077 -8.469 -9.250 1.00 92.31 187 THR A C 1
ATOM 1526 O O . THR A 1 187 ? 2.132 -9.233 -9.071 1.00 92.31 187 THR A O 1
ATOM 1529 N N . HIS A 1 188 ? 4.203 -8.528 -8.532 1.00 94.25 188 HIS A N 1
ATOM 1530 C CA . HIS A 1 188 ? 4.418 -9.483 -7.446 1.00 94.25 188 HIS A CA 1
ATOM 1531 C C . HIS A 1 188 ? 3.738 -9.036 -6.154 1.00 94.25 188 HIS A C 1
ATOM 1533 O O . HIS A 1 188 ? 3.090 -9.833 -5.483 1.00 94.25 188 HIS A O 1
ATOM 1539 N N . THR A 1 189 ? 3.798 -7.739 -5.847 1.00 92.81 189 THR A N 1
ATOM 1540 C CA . THR A 1 189 ? 3.202 -7.195 -4.620 1.00 92.81 189 THR A CA 1
ATOM 1541 C C . THR A 1 189 ? 1.692 -6.994 -4.708 1.00 92.81 189 THR A C 1
ATOM 1543 O O . THR A 1 189 ? 1.026 -6.873 -3.681 1.00 92.81 189 THR A O 1
ATOM 1546 N N . LYS A 1 190 ? 1.147 -6.916 -5.932 1.00 89.88 190 LYS A N 1
ATOM 1547 C CA . LYS A 1 190 ? -0.256 -6.566 -6.216 1.00 89.88 19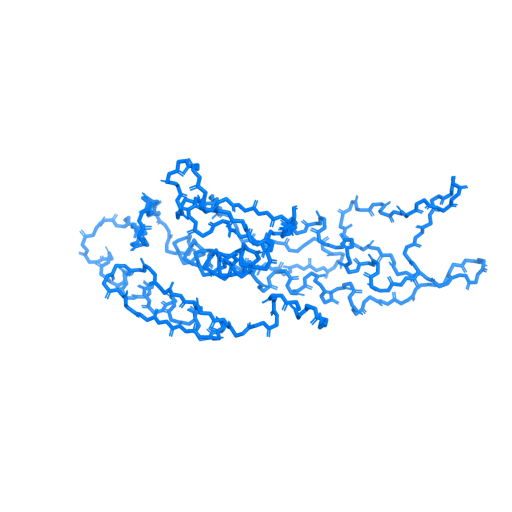0 LYS A CA 1
ATOM 1548 C C . LYS A 1 190 ? -0.687 -5.247 -5.555 1.00 89.88 190 LYS A C 1
ATOM 1550 O O . LYS A 1 190 ? -1.884 -5.045 -5.344 1.00 89.88 190 LYS A O 1
ATOM 1555 N N . GLU A 1 191 ? 0.262 -4.346 -5.276 1.00 92.75 191 GLU A N 1
ATOM 1556 C CA . GLU A 1 191 ? 0.022 -3.067 -4.601 1.00 92.75 191 GLU A CA 1
ATOM 1557 C C . GLU A 1 191 ? -1.154 -2.307 -5.237 1.00 92.75 191 GLU A C 1
ATOM 1559 O O . GLU A 1 191 ? -1.257 -2.160 -6.461 1.00 92.75 191 GLU A O 1
ATOM 1564 N N . ARG A 1 192 ? -2.047 -1.789 -4.389 1.00 93.19 192 ARG A N 1
ATOM 1565 C CA . ARG A 1 192 ? -3.179 -0.952 -4.792 1.00 93.19 192 ARG A CA 1
ATOM 1566 C C . ARG A 1 192 ? -2.968 0.474 -4.310 1.00 93.19 192 ARG A C 1
ATOM 1568 O O . ARG A 1 192 ? -3.140 0.789 -3.146 1.00 93.19 192 ARG A O 1
ATOM 1575 N N . CYS A 1 193 ? -2.571 1.372 -5.198 1.00 93.06 193 CYS A N 1
ATOM 1576 C CA . CYS A 1 193 ? -2.168 2.714 -4.781 1.00 93.06 193 CYS A CA 1
ATOM 1577 C C . CYS A 1 193 ? -3.321 3.679 -4.499 1.00 93.06 193 CYS A C 1
ATOM 1579 O O . CYS A 1 193 ? -3.055 4.815 -4.121 1.00 93.06 193 CYS A O 1
ATOM 1581 N N . TYR A 1 194 ? -4.568 3.286 -4.727 1.00 95.31 194 TYR A N 1
ATOM 1582 C CA . TYR A 1 194 ? -5.717 4.164 -4.550 1.00 95.31 194 TYR A CA 1
ATOM 1583 C C . TYR A 1 194 ? -6.849 3.394 -3.891 1.00 95.31 194 TYR A C 1
ATOM 1585 O O . TYR A 1 194 ? -7.039 2.214 -4.175 1.00 95.31 194 TYR A O 1
ATOM 1593 N N . ALA A 1 195 ? -7.620 4.070 -3.050 1.00 95.50 195 ALA A N 1
ATOM 1594 C CA . ALA A 1 195 ? -8.905 3.578 -2.593 1.00 95.50 195 ALA A CA 1
ATOM 1595 C C . ALA A 1 195 ? -9.977 4.653 -2.738 1.00 95.50 195 ALA A C 1
ATOM 1597 O O . ALA A 1 195 ? -9.715 5.837 -2.532 1.00 95.50 195 ALA A O 1
ATOM 1598 N N . CYS A 1 196 ? -11.197 4.245 -3.074 1.00 94.56 196 CYS A N 1
ATOM 1599 C CA . CYS A 1 196 ? -12.333 5.156 -3.077 1.00 94.56 196 CYS A CA 1
ATOM 1600 C C . CYS A 1 196 ? -12.592 5.653 -1.641 1.00 94.56 196 CYS A C 1
ATOM 1602 O O . CYS A 1 196 ? -12.811 4.826 -0.752 1.00 94.56 196 CYS A O 1
ATOM 1604 N N . PRO A 1 197 ? -12.618 6.974 -1.379 1.00 93.00 197 PRO A N 1
ATOM 1605 C CA . PRO A 1 197 ? -12.792 7.489 -0.021 1.00 93.00 197 PRO A CA 1
ATO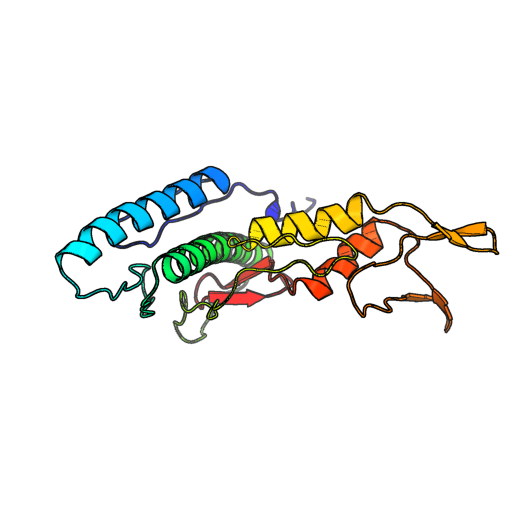M 1606 C C . PRO A 1 197 ? -14.203 7.262 0.542 1.00 93.0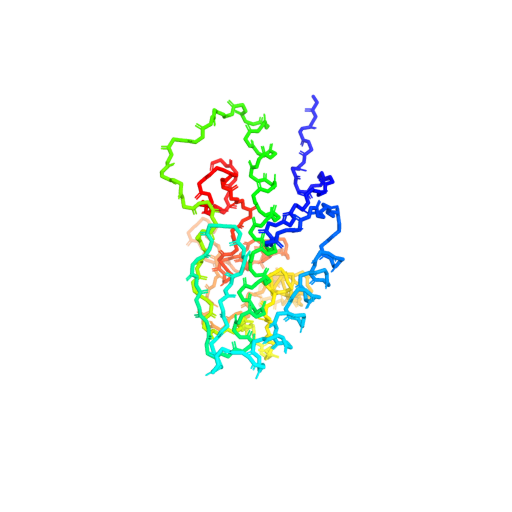0 197 PRO A C 1
ATOM 1608 O O . PRO A 1 197 ? -14.384 7.425 1.747 1.00 93.00 197 PRO A O 1
ATOM 1611 N N . TRP A 1 198 ? -15.180 6.890 -0.296 1.00 92.75 198 TRP A N 1
ATOM 1612 C CA . TRP A 1 198 ? -16.562 6.608 0.110 1.00 92.75 198 TRP A CA 1
ATOM 1613 C C . TRP A 1 198 ? -16.834 5.119 0.326 1.00 92.75 198 TRP A C 1
ATOM 1615 O O . TRP A 1 198 ? -17.393 4.768 1.354 1.00 92.75 198 TRP A O 1
ATOM 1625 N N . CYS A 1 199 ? -16.442 4.244 -0.608 1.00 93.56 199 CYS A N 1
ATOM 1626 C CA . CYS A 1 199 ? -16.755 2.810 -0.523 1.00 93.56 199 CYS A CA 1
ATOM 1627 C C . CYS A 1 199 ? -15.567 1.923 -0.134 1.00 93.56 199 CYS A C 1
ATOM 1629 O O . CYS A 1 199 ? -15.758 0.737 0.090 1.00 93.56 199 CYS A O 1
ATOM 1631 N N . GLY A 1 200 ? -14.346 2.463 -0.049 1.00 93.94 200 GLY A N 1
ATOM 1632 C CA . GLY A 1 200 ? -13.164 1.723 0.405 1.00 93.94 200 GLY A CA 1
ATOM 1633 C C . GLY A 1 200 ? -12.508 0.813 -0.640 1.00 93.94 200 GLY A C 1
ATOM 1634 O O . GLY A 1 200 ? -11.401 0.334 -0.396 1.00 93.94 200 GLY A O 1
ATOM 1635 N N . ASN A 1 201 ? -13.122 0.614 -1.813 1.00 93.62 201 ASN A N 1
ATOM 1636 C CA . ASN A 1 201 ? -12.580 -0.242 -2.875 1.00 93.62 201 ASN A CA 1
ATOM 1637 C C . ASN A 1 201 ? -11.171 0.176 -3.309 1.00 93.62 201 ASN A C 1
ATOM 1639 O O . ASN A 1 201 ? -10.908 1.366 -3.469 1.00 93.62 201 ASN A O 1
ATOM 1643 N N . LEU A 1 202 ? -10.300 -0.811 -3.539 1.00 93.75 202 LEU A N 1
ATOM 1644 C CA . LEU A 1 202 ? -8.881 -0.652 -3.863 1.00 93.75 202 LEU A CA 1
ATOM 1645 C C . LEU A 1 202 ? -8.604 -0.734 -5.375 1.00 93.75 202 LEU A C 1
ATOM 1647 O O . LEU A 1 202 ? -9.080 -1.640 -6.058 1.00 93.75 202 LEU A O 1
ATOM 1651 N N . TYR A 1 203 ? -7.736 0.143 -5.882 1.00 93.31 203 TYR A N 1
ATOM 1652 C CA . TYR A 1 203 ? -7.393 0.275 -7.301 1.00 93.31 203 TYR A CA 1
ATOM 1653 C C . TYR A 1 203 ? -5.877 0.396 -7.514 1.00 93.31 203 TYR A C 1
ATOM 1655 O O . TYR A 1 203 ? -5.155 0.985 -6.709 1.00 93.31 203 TYR A O 1
ATOM 1663 N N . VAL A 1 204 ? -5.376 -0.174 -8.617 1.00 91.44 204 VAL A N 1
ATOM 1664 C CA . VAL A 1 204 ? -3.953 -0.071 -9.011 1.00 91.44 204 VAL A CA 1
ATOM 1665 C C . VAL A 1 204 ? -3.650 1.317 -9.578 1.00 91.44 204 VAL A C 1
ATOM 1667 O O . VAL A 1 204 ? -2.639 1.934 -9.236 1.00 91.44 204 VAL A O 1
ATOM 1670 N N . ASN A 1 205 ? -4.550 1.803 -10.433 1.00 88.12 205 ASN A N 1
ATOM 1671 C CA . ASN A 1 205 ? -4.433 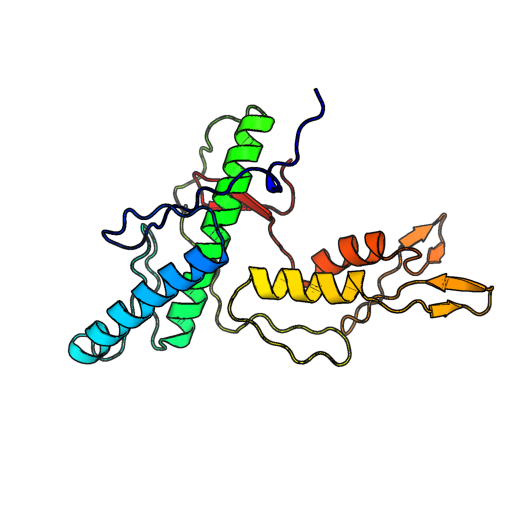3.053 -11.170 1.00 88.12 205 ASN A CA 1
ATOM 1672 C C . ASN A 1 205 ? -5.496 4.050 -10.706 1.00 88.12 205 ASN A C 1
ATOM 1674 O O . ASN A 1 205 ? -6.499 3.668 -10.110 1.00 88.12 205 ASN A O 1
ATOM 1678 N N . LYS A 1 206 ? -5.253 5.332 -10.989 1.00 84.69 206 LYS A N 1
ATOM 1679 C CA . LYS A 1 206 ? -6.183 6.420 -10.660 1.00 84.69 206 LYS A CA 1
ATOM 1680 C C . LYS A 1 206 ? -7.288 6.644 -11.702 1.00 84.69 206 LYS A C 1
ATOM 1682 O O . LYS A 1 206 ? -8.176 7.442 -11.439 1.00 84.69 206 LYS A O 1
ATOM 1687 N N . THR A 1 207 ? -7.172 6.020 -12.874 1.00 75.50 207 THR A N 1
ATOM 1688 C CA . THR A 1 207 ? -8.098 6.106 -14.018 1.00 75.50 207 THR A CA 1
ATOM 1689 C C . THR A 1 207 ? -8.825 4.795 -14.206 1.00 75.50 207 THR A C 1
ATOM 1691 O O . THR A 1 207 ? -8.118 3.763 -14.091 1.00 75.50 207 THR A O 1
#

Sequence (207 aa):
MKRKCVKFQALKLRCEWEHCQSILDDLGSFYEHLTSHYYRHEGIATEVTGGQLACKWNECTVMFTNGANLLRHLYFHGYHTKVKWWGWLAHQELNLGSCQAPLNRNIIPELPCGFKCEWDNCSMVFDIADEFYIHVYDHAILAEKETLPDGKVVFPCKWVGCNYSYDTRGKASLCVARSKLKDHSRTHTKERCYACPWCGNLYVNKT